Protein AF-A0A409W6J4-F1 (afdb_monomer_lite)

Sequence (252 aa):
MSHDGTLAQSEEGSVDVDHNPSPSTQMRQLSIPPALPEQEERKQEISQTANANNDDDQAFTAYRSPFESYPLLLRQAGSSDSVPPYLDMSSSSPSLSHMYPSTRPSLSSDSPHVHTELSSASSPYSSFITSSVPLPNLQPLKRAAWAKVLNPTKRLCQYEFPGGGTCRDERCPDIHLSRLQGDMGRIEPSDEDTAYYLFNALPVWWLQQRHIQSPSRILSALQHVHQQTSASPLSFEDRVTQALDTLGPTPT

Radius of gyration: 34.08 Å; chains: 1; bounding box: 112×68×78 Å

Structure (mmCIF, N/CA/C/O backbone):
data_AF-A0A409W6J4-F1
#
_entry.id   AF-A0A409W6J4-F1
#
loop_
_atom_site.group_PDB
_atom_site.id
_atom_site.type_symbol
_atom_site.label_atom_id
_atom_site.label_alt_id
_atom_site.label_comp_id
_atom_site.label_asym_id
_atom_site.label_entity_id
_atom_site.label_seq_id
_atom_site.pdbx_PDB_ins_code
_atom_site.Cartn_x
_atom_site.Cartn_y
_atom_site.Cartn_z
_atom_site.occupancy
_atom_site.B_iso_or_equiv
_atom_site.auth_seq_id
_atom_site.auth_comp_id
_atom_site.auth_asym_id
_atom_site.auth_atom_id
_atom_site.pdbx_PDB_model_num
ATOM 1 N N . MET A 1 1 ? 57.431 8.016 -28.027 1.00 55.84 1 MET A N 1
ATOM 2 C CA . MET A 1 1 ? 58.410 8.253 -26.946 1.00 55.84 1 MET A CA 1
ATOM 3 C C . MET A 1 1 ? 58.132 9.627 -26.373 1.00 55.84 1 MET A C 1
ATOM 5 O O . MET A 1 1 ? 57.818 10.515 -27.155 1.00 55.84 1 MET A O 1
ATOM 9 N N . SER A 1 2 ? 58.260 9.730 -25.052 1.00 53.00 2 SER A N 1
ATOM 10 C CA . SER A 1 2 ? 58.093 10.896 -24.172 1.00 53.00 2 SER A CA 1
ATOM 11 C C . SER A 1 2 ? 56.818 10.866 -23.330 1.00 53.00 2 SER A C 1
ATOM 13 O O . SER A 1 2 ? 55.699 10.821 -23.833 1.00 53.00 2 SER A O 1
ATOM 15 N N . HIS A 1 3 ? 57.110 10.777 -22.036 1.00 57.56 3 HIS A N 1
ATOM 16 C CA . HIS A 1 3 ? 56.302 10.524 -20.855 1.00 57.56 3 HIS A CA 1
ATOM 17 C C . HIS A 1 3 ? 55.790 11.827 -20.214 1.00 57.56 3 HIS A C 1
ATOM 19 O O . HIS A 1 3 ? 56.149 12.916 -20.656 1.00 57.56 3 HIS A O 1
ATOM 25 N N . ASP A 1 4 ? 55.049 11.624 -19.117 1.00 53.81 4 ASP A N 1
ATOM 26 C CA . ASP A 1 4 ? 54.731 12.545 -18.014 1.00 53.81 4 ASP A CA 1
ATOM 27 C C . ASP A 1 4 ? 53.559 13.504 -18.264 1.00 53.81 4 ASP A C 1
ATOM 29 O O . ASP A 1 4 ? 53.519 14.229 -19.247 1.00 53.81 4 ASP A O 1
ATOM 33 N N . GLY A 1 5 ? 52.517 13.567 -17.434 1.00 54.28 5 GLY A N 1
ATOM 34 C CA . GLY A 1 5 ? 52.339 13.116 -16.051 1.00 54.28 5 GLY A CA 1
ATOM 35 C C . GLY A 1 5 ? 51.770 14.294 -15.263 1.00 54.28 5 GLY A C 1
ATOM 36 O O . GLY A 1 5 ? 52.352 15.366 -15.332 1.00 54.28 5 GLY A O 1
ATOM 37 N N . THR A 1 6 ? 50.648 14.159 -14.547 1.00 56.84 6 THR A N 1
ATOM 38 C CA . THR A 1 6 ? 50.285 15.062 -13.433 1.00 56.84 6 THR A CA 1
ATOM 39 C C . THR A 1 6 ? 49.260 14.394 -12.516 1.00 56.84 6 THR A C 1
ATOM 41 O O . THR A 1 6 ? 48.318 13.743 -12.960 1.00 56.84 6 THR A O 1
ATOM 44 N N . LEU A 1 7 ? 49.560 14.552 -11.229 1.00 56.53 7 LEU A N 1
ATOM 45 C CA . LEU A 1 7 ? 49.073 13.892 -10.031 1.00 56.53 7 LEU A CA 1
ATOM 46 C C . LEU A 1 7 ? 47.576 14.018 -9.730 1.00 56.53 7 LEU A C 1
ATOM 48 O O . LEU A 1 7 ? 46.945 15.048 -9.946 1.00 56.53 7 LEU A O 1
ATOM 52 N N . ALA A 1 8 ? 47.103 12.972 -9.055 1.00 55.94 8 ALA A N 1
ATOM 53 C CA . ALA A 1 8 ? 45.955 12.957 -8.167 1.00 55.94 8 ALA A CA 1
ATOM 54 C C . ALA A 1 8 ? 46.137 13.906 -6.965 1.00 55.94 8 ALA A C 1
ATOM 56 O O . ALA A 1 8 ? 47.193 13.920 -6.331 1.00 55.94 8 ALA A O 1
ATOM 57 N N . GLN A 1 9 ? 45.073 14.621 -6.603 1.00 52.88 9 GLN A N 1
ATOM 58 C CA . GLN A 1 9 ? 44.861 15.142 -5.253 1.00 52.88 9 GLN A CA 1
ATOM 59 C C . GLN A 1 9 ? 43.607 14.473 -4.691 1.00 52.88 9 GLN A C 1
ATOM 61 O O . GLN A 1 9 ? 42.489 14.756 -5.111 1.00 52.88 9 GLN A O 1
ATOM 66 N N . SER A 1 10 ? 43.827 13.529 -3.778 1.00 57.81 10 SER A N 1
ATOM 67 C CA . SER A 1 10 ? 42.806 12.986 -2.891 1.00 57.81 10 SER A CA 1
ATOM 68 C C . SER A 1 10 ? 42.670 13.938 -1.708 1.00 57.81 10 SER A C 1
ATOM 70 O O . SER A 1 10 ? 43.599 14.073 -0.916 1.00 57.81 10 SER A O 1
ATOM 72 N N . GLU A 1 11 ? 41.531 14.614 -1.602 1.00 62.62 11 GLU A N 1
ATOM 73 C CA . GLU A 1 11 ? 41.147 15.328 -0.388 1.00 62.62 11 GLU A CA 1
ATOM 74 C C . GLU A 1 11 ? 40.548 14.316 0.594 1.00 62.62 11 GLU A C 1
ATOM 76 O O . GLU A 1 11 ? 39.418 13.849 0.447 1.00 62.62 11 GLU A O 1
ATOM 81 N N . GLU A 1 12 ? 41.350 13.932 1.584 1.00 61.00 12 GLU A N 1
ATOM 82 C CA . GLU A 1 12 ? 40.918 13.131 2.723 1.00 61.00 12 GLU A CA 1
ATOM 83 C C . GLU A 1 12 ? 40.128 14.025 3.688 1.00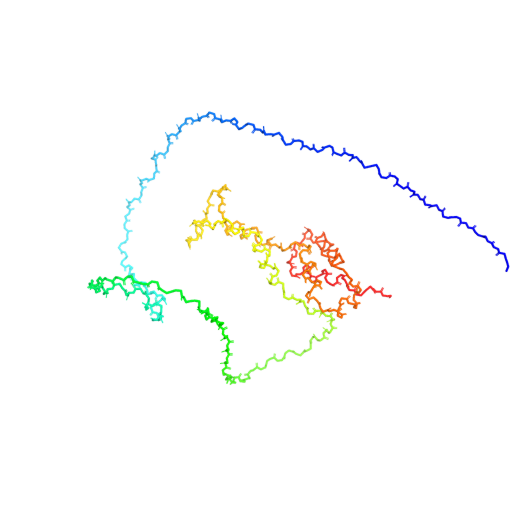 61.00 12 GLU A C 1
ATOM 85 O O . GLU A 1 12 ? 40.680 14.716 4.545 1.00 61.00 12 GLU A O 1
ATOM 90 N N . GLY A 1 13 ? 38.805 14.040 3.522 1.00 60.19 13 GLY A N 1
ATOM 91 C CA . GLY A 1 13 ? 37.877 14.643 4.473 1.00 60.19 13 GLY A CA 1
ATOM 92 C C . GLY A 1 13 ? 37.783 13.796 5.741 1.00 60.19 13 GLY A C 1
ATOM 93 O O . GLY A 1 13 ? 37.037 12.821 5.789 1.00 60.19 13 GLY A O 1
ATOM 94 N N . SER A 1 14 ? 38.543 14.175 6.767 1.00 55.19 14 SER A N 1
ATOM 95 C CA . SER A 1 14 ? 38.420 13.664 8.134 1.00 55.19 14 SER A CA 1
ATOM 96 C C . SER A 1 14 ? 37.054 14.052 8.707 1.00 55.19 14 SER A C 1
ATOM 98 O O . SER A 1 14 ? 36.829 15.209 9.057 1.00 55.19 14 SER A O 1
ATOM 100 N N . VAL A 1 15 ? 36.133 13.092 8.785 1.00 66.25 15 VAL A N 1
ATOM 101 C CA . VAL A 1 15 ? 34.821 13.274 9.414 1.00 66.25 15 VAL A CA 1
ATOM 102 C C . VAL A 1 15 ? 34.980 13.025 10.912 1.00 66.25 15 VAL A C 1
ATOM 104 O O . VAL A 1 15 ? 35.197 11.893 11.340 1.00 66.25 15 VAL A O 1
ATOM 107 N N . ASP A 1 16 ? 34.924 14.102 11.691 1.00 56.62 16 ASP A N 1
ATOM 108 C CA . ASP A 1 16 ? 34.907 14.077 13.153 1.00 56.62 16 ASP A CA 1
ATOM 109 C C . ASP A 1 16 ? 33.583 13.442 13.614 1.00 56.62 16 ASP A C 1
ATOM 111 O O . ASP A 1 16 ? 32.496 13.954 13.333 1.00 56.62 16 ASP A O 1
ATOM 115 N N . VAL A 1 17 ? 33.658 12.254 14.219 1.00 68.75 17 VAL A N 1
ATOM 116 C CA . VAL A 1 17 ? 32.492 11.522 14.727 1.00 68.75 17 VAL A CA 1
ATOM 117 C C . VAL A 1 17 ? 32.338 11.877 16.198 1.00 68.75 17 VAL A C 1
ATOM 119 O O . VAL A 1 17 ? 32.928 11.237 17.077 1.00 68.75 17 VAL A O 1
ATOM 122 N N . ASP A 1 18 ? 31.519 12.895 16.453 1.00 58.62 18 ASP A N 1
ATOM 123 C CA . ASP A 1 18 ? 31.070 13.261 17.792 1.00 58.62 18 ASP A CA 1
ATOM 124 C C . ASP A 1 18 ? 30.463 12.038 18.492 1.00 58.62 18 ASP A C 1
ATOM 126 O O . ASP A 1 18 ? 29.404 11.510 18.134 1.00 58.62 18 ASP A O 1
ATOM 130 N N . HIS A 1 19 ? 31.171 11.568 19.517 1.00 61.34 19 HIS A N 1
ATOM 131 C CA . HIS A 1 19 ? 30.717 10.515 20.409 1.00 61.34 19 HIS A CA 1
ATOM 132 C C . HIS A 1 19 ? 29.602 11.074 21.288 1.00 61.34 19 HIS A C 1
ATOM 134 O O . HIS A 1 19 ? 29.853 11.673 22.331 1.00 61.34 19 HIS A O 1
ATOM 140 N N . ASN A 1 20 ? 28.358 10.876 20.860 1.00 58.97 20 ASN A N 1
ATOM 141 C CA . ASN A 1 20 ? 27.184 11.243 21.636 1.00 58.97 20 ASN A CA 1
ATOM 142 C C . ASN A 1 20 ? 27.050 10.276 22.836 1.00 58.97 20 ASN A C 1
ATOM 144 O O . ASN A 1 20 ? 26.813 9.080 22.625 1.00 58.97 20 ASN A O 1
ATOM 148 N N . PRO A 1 21 ? 27.232 10.727 24.093 1.00 65.31 21 PRO A N 1
ATOM 149 C CA . PRO A 1 21 ? 27.134 9.851 25.251 1.00 65.31 21 PRO A CA 1
ATOM 150 C C . PRO A 1 21 ? 25.682 9.404 25.445 1.00 65.31 21 PRO A C 1
ATOM 152 O O . PRO A 1 21 ? 24.751 10.208 25.471 1.00 65.31 21 PRO A O 1
ATOM 155 N N . SER A 1 22 ? 25.496 8.092 25.576 1.00 60.47 22 SER A N 1
ATOM 156 C CA . SER A 1 22 ? 24.198 7.449 25.759 1.00 60.47 22 SER A CA 1
ATOM 157 C C . SER A 1 22 ? 23.402 8.078 26.914 1.00 60.47 22 SER A C 1
ATOM 159 O O . SER A 1 22 ? 23.929 8.191 28.025 1.00 60.47 22 SER A O 1
ATOM 161 N N . PRO A 1 23 ? 22.124 8.450 26.710 1.00 62.09 23 PRO A N 1
ATOM 162 C CA . PRO A 1 23 ? 21.285 8.936 27.792 1.00 62.09 23 PRO A CA 1
ATOM 163 C C . PRO A 1 23 ? 20.942 7.773 28.725 1.00 62.09 23 PRO A C 1
ATOM 165 O O . PRO A 1 23 ? 20.276 6.807 28.357 1.00 62.09 23 PRO A O 1
ATOM 168 N N . SER A 1 24 ? 21.443 7.882 29.950 1.00 63.69 24 SER A N 1
ATOM 169 C CA . SER A 1 24 ? 21.172 6.979 31.059 1.00 63.69 24 SER A CA 1
ATOM 170 C C . SER A 1 24 ? 19.679 6.991 31.407 1.00 63.69 24 SER A C 1
ATOM 172 O O . SER A 1 24 ? 19.100 8.037 31.707 1.00 63.69 24 SER A O 1
ATOM 174 N N . THR A 1 25 ? 19.056 5.815 31.365 1.00 57.50 25 THR A N 1
ATOM 175 C CA . THR A 1 25 ? 17.670 5.562 31.770 1.00 57.50 25 THR A CA 1
ATOM 176 C C . THR A 1 25 ? 17.516 5.792 33.275 1.00 57.50 25 THR A C 1
ATOM 178 O O . THR A 1 25 ? 17.701 4.880 34.078 1.00 57.50 25 THR A O 1
ATOM 181 N N . GLN A 1 26 ? 17.175 7.014 33.687 1.00 57.47 26 GLN A N 1
ATOM 182 C CA . GLN A 1 26 ? 16.741 7.278 35.058 1.00 57.47 26 GLN A CA 1
ATOM 183 C C . GLN A 1 26 ? 15.262 6.906 35.216 1.00 57.47 26 GLN A C 1
ATOM 185 O O . GLN A 1 26 ? 14.385 7.485 34.571 1.00 57.47 26 GLN A O 1
ATOM 190 N N . MET A 1 27 ? 14.986 5.946 36.105 1.00 52.34 27 MET A N 1
ATOM 191 C CA . MET A 1 27 ? 13.648 5.681 36.632 1.00 52.34 27 MET A CA 1
ATOM 192 C C . MET A 1 27 ? 13.103 6.954 37.291 1.00 52.34 27 MET A C 1
ATOM 194 O O . MET A 1 27 ? 13.501 7.314 38.398 1.00 52.34 27 MET A O 1
ATOM 198 N N . ARG A 1 28 ? 12.165 7.634 36.628 1.00 49.59 28 ARG A N 1
ATOM 199 C CA . ARG A 1 28 ? 11.333 8.645 37.282 1.00 49.59 28 ARG A CA 1
ATOM 200 C C . ARG A 1 28 ? 10.354 7.935 38.215 1.00 49.59 28 ARG A C 1
ATOM 202 O O . ARG A 1 28 ? 9.481 7.202 37.759 1.00 49.59 28 ARG A O 1
ATOM 209 N N . GLN A 1 29 ? 10.513 8.163 39.516 1.00 55.91 29 GLN A N 1
ATOM 210 C CA . GLN A 1 29 ? 9.501 7.848 40.520 1.00 55.91 29 GLN A CA 1
ATOM 211 C C . GLN A 1 29 ? 8.191 8.554 40.147 1.00 55.91 29 GLN A C 1
ATOM 213 O O . GLN A 1 29 ? 8.150 9.772 39.968 1.00 55.91 29 GLN A O 1
ATOM 218 N N . LEU A 1 30 ? 7.130 7.763 39.993 1.00 48.34 30 LEU A N 1
ATOM 219 C CA . LEU A 1 30 ? 5.766 8.228 39.778 1.00 48.34 30 LEU A CA 1
ATOM 220 C C . LEU A 1 30 ? 5.256 8.868 41.074 1.00 48.34 30 LEU A C 1
ATOM 222 O O . LEU A 1 30 ? 4.781 8.179 41.975 1.00 48.34 30 LEU A O 1
ATOM 226 N N . SER A 1 31 ? 5.369 10.190 41.171 1.00 56.47 31 SER A N 1
ATOM 227 C CA . SER A 1 31 ? 4.672 10.967 42.193 1.00 56.47 31 SER A CA 1
ATOM 228 C C . SER A 1 31 ? 3.180 10.986 41.867 1.00 56.47 31 SER A C 1
ATOM 230 O O . SER A 1 31 ? 2.761 11.537 40.850 1.00 56.47 31 SER A O 1
ATOM 232 N N . ILE A 1 32 ? 2.394 10.350 42.731 1.00 60.22 32 ILE A N 1
ATOM 233 C CA . ILE A 1 32 ? 0.931 10.299 42.686 1.00 60.22 32 ILE A CA 1
ATOM 234 C C . ILE A 1 32 ? 0.397 11.721 42.942 1.00 60.22 32 ILE A C 1
ATOM 236 O O . ILE A 1 32 ? 0.680 12.273 44.009 1.00 60.22 32 ILE A O 1
ATOM 240 N N . PRO A 1 33 ? -0.343 12.348 42.008 1.00 62.19 33 PRO A N 1
ATOM 241 C CA . PRO A 1 33 ? -0.980 13.630 42.273 1.00 62.19 33 PRO A CA 1
ATOM 242 C C . PRO A 1 33 ? -2.140 13.463 43.273 1.00 62.19 33 PRO A C 1
ATOM 244 O O . PRO A 1 33 ? -2.847 12.452 43.228 1.00 62.19 33 PRO A O 1
ATOM 247 N N . PRO A 1 34 ? -2.348 14.434 44.182 1.00 59.34 34 PRO A N 1
ATOM 248 C CA . PRO A 1 34 ? -3.435 14.396 45.151 1.00 59.34 34 PRO A CA 1
ATOM 249 C C . PRO A 1 34 ? -4.797 14.499 44.454 1.00 59.34 34 PRO A C 1
ATOM 251 O O . PRO A 1 34 ? -4.968 15.255 43.497 1.00 59.34 34 PRO A O 1
ATOM 254 N N . ALA A 1 35 ? -5.755 13.717 44.954 1.00 48.47 35 ALA A N 1
ATOM 255 C CA . ALA A 1 35 ? -7.131 13.666 44.482 1.00 48.47 35 ALA A CA 1
ATOM 256 C C . ALA A 1 35 ? -7.786 15.056 44.531 1.00 48.47 35 ALA A C 1
ATOM 258 O O . ALA A 1 35 ? -7.840 15.693 45.584 1.00 48.47 35 ALA A O 1
ATOM 259 N N . LEU A 1 36 ? -8.279 15.512 43.379 1.00 54.53 36 LEU A N 1
ATOM 260 C CA . LEU A 1 36 ? -9.165 16.667 43.282 1.00 54.53 36 LEU A CA 1
ATOM 261 C C . LEU A 1 36 ? -10.589 16.256 43.694 1.00 54.53 36 LEU A C 1
ATOM 263 O O . LEU A 1 36 ? -11.019 15.156 43.341 1.00 54.53 36 LEU A O 1
ATOM 267 N N . PRO A 1 37 ? -11.313 17.120 44.424 1.00 55.03 37 PRO A N 1
ATOM 268 C CA . PRO A 1 37 ? -12.662 16.841 44.891 1.00 55.03 37 PRO A CA 1
ATOM 269 C C . PRO A 1 37 ? -13.672 16.808 43.737 1.00 55.03 37 PRO A C 1
ATOM 271 O O . PRO A 1 37 ? -13.625 17.629 42.819 1.00 55.03 37 PRO A O 1
ATOM 274 N N . GLU A 1 38 ? -14.580 15.835 43.831 1.00 50.38 38 GLU A N 1
ATOM 275 C CA . GLU A 1 38 ? -15.792 15.672 43.031 1.00 50.38 38 GLU A CA 1
ATOM 276 C C . GLU A 1 38 ? -16.558 16.988 42.883 1.00 50.38 38 GLU A C 1
ATOM 278 O O . GLU A 1 38 ? -16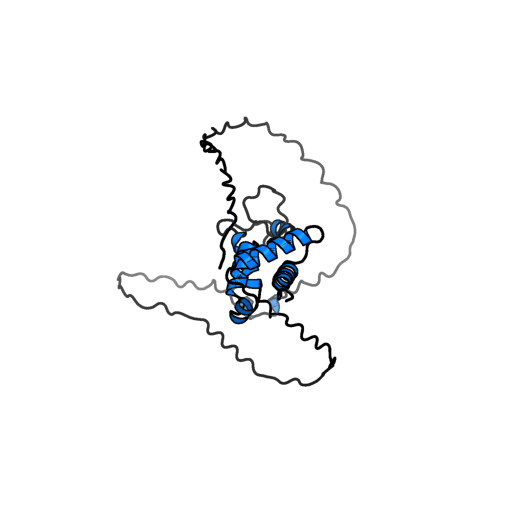.948 17.618 43.864 1.00 50.38 38 GLU A O 1
ATOM 283 N N . GLN A 1 39 ? -16.818 17.367 41.633 1.00 45.47 39 GLN A N 1
ATOM 284 C CA . GLN A 1 39 ? -17.789 18.393 41.289 1.00 45.47 39 GLN A CA 1
ATOM 285 C C . GLN A 1 39 ? -19.076 17.691 40.827 1.00 45.47 39 GLN A C 1
ATOM 287 O O . GLN A 1 39 ? -19.333 17.520 39.634 1.00 45.47 39 GLN A O 1
ATOM 292 N N . GLU A 1 40 ? -19.864 17.226 41.798 1.00 53.59 40 GLU A N 1
ATOM 293 C CA . GLU A 1 40 ? -21.275 16.875 41.618 1.00 53.59 40 GLU A CA 1
ATOM 294 C C . GLU A 1 40 ? -22.077 18.163 41.414 1.00 53.59 40 GLU A C 1
ATOM 296 O O . GLU A 1 40 ? -22.477 18.780 42.388 1.00 53.59 40 GLU A O 1
ATOM 301 N N . GLU A 1 41 ? -22.324 18.593 40.174 1.00 55.56 41 GLU A N 1
ATOM 302 C CA . GLU A 1 41 ? -23.416 19.542 39.888 1.00 55.56 41 GLU A CA 1
ATOM 303 C C . GLU A 1 41 ? -23.714 19.631 38.381 1.00 55.56 41 GLU A C 1
ATOM 305 O O . GLU A 1 41 ? -23.358 20.585 37.692 1.00 55.56 41 GLU A O 1
ATOM 310 N N . ARG A 1 42 ? -24.373 18.600 37.828 1.00 48.59 42 ARG A N 1
ATOM 311 C CA . ARG A 1 42 ? -25.184 18.751 36.601 1.00 48.59 42 ARG A CA 1
ATOM 312 C C . ARG A 1 42 ? -26.195 17.618 36.414 1.00 48.59 42 ARG A C 1
ATOM 314 O O . ARG A 1 42 ? -26.198 16.891 35.425 1.00 48.59 42 ARG A O 1
ATOM 321 N N . LYS A 1 43 ? -27.084 17.470 37.392 1.00 50.28 43 LYS A N 1
ATOM 322 C CA . LYS A 1 43 ? -28.416 16.888 37.179 1.00 50.28 43 LYS A CA 1
ATOM 323 C C . LYS A 1 43 ? -29.414 18.038 37.194 1.00 50.28 43 LYS A C 1
ATOM 325 O O . LYS A 1 43 ? -29.249 18.942 37.997 1.00 50.28 43 LYS A O 1
ATOM 330 N N . GLN A 1 44 ? -30.458 17.909 36.376 1.00 53.16 44 GLN A N 1
ATOM 331 C CA . GLN A 1 44 ? -31.542 18.867 36.109 1.00 53.16 44 GLN A CA 1
ATOM 332 C C . GLN A 1 44 ? -31.242 19.803 34.936 1.00 53.16 44 GLN A C 1
ATOM 334 O O . GLN A 1 44 ? -30.658 20.850 35.141 1.00 53.16 44 GLN A O 1
ATOM 339 N N . GLU A 1 45 ? -31.622 19.394 33.714 1.00 48.06 45 GLU A N 1
ATOM 340 C CA . GLU A 1 45 ? -32.504 20.194 32.832 1.00 48.06 45 GLU A CA 1
ATOM 341 C C . GLU A 1 45 ? -32.811 19.499 31.484 1.00 48.06 45 GLU A C 1
ATOM 343 O O . GLU A 1 45 ? -32.642 20.079 30.424 1.00 48.06 45 GLU A O 1
ATOM 348 N N . ILE A 1 46 ? -33.256 18.234 31.458 1.00 48.97 46 ILE A N 1
ATOM 349 C CA . ILE A 1 46 ? -33.890 17.680 30.238 1.00 48.97 46 ILE A CA 1
ATOM 350 C C . ILE A 1 46 ? -35.047 16.777 30.660 1.00 48.97 46 ILE A C 1
ATOM 352 O O . ILE A 1 46 ? -34.963 15.553 30.686 1.00 48.97 46 ILE A O 1
ATOM 356 N N . SER A 1 47 ? -36.135 17.399 31.093 1.00 50.44 47 SER A N 1
ATOM 357 C CA . SER A 1 47 ? -37.424 16.739 31.305 1.00 50.44 47 SER A CA 1
ATOM 358 C C . SER A 1 47 ? -38.515 17.780 31.129 1.00 50.44 47 SER A C 1
ATOM 360 O O . SER A 1 47 ? -39.037 18.279 32.118 1.00 50.44 47 SER A O 1
ATOM 362 N N . GLN A 1 48 ? -38.802 18.157 29.881 1.00 50.47 48 GLN A N 1
ATOM 363 C CA . GLN A 1 48 ? -40.062 18.798 29.490 1.00 50.47 48 GLN A CA 1
ATOM 364 C C . GLN A 1 48 ? -40.095 19.015 27.974 1.00 50.47 48 GLN A C 1
ATOM 366 O O . GLN A 1 48 ? -39.525 19.966 27.460 1.00 50.47 48 GLN A O 1
ATOM 371 N N . THR A 1 49 ? -40.738 18.090 27.264 1.00 46.25 49 THR A N 1
ATOM 372 C CA . THR A 1 49 ? -41.537 18.319 26.040 1.00 46.25 49 THR A CA 1
ATOM 373 C C . THR A 1 49 ? -42.213 16.992 25.686 1.00 46.25 49 THR A C 1
ATOM 375 O O . THR A 1 49 ? -41.886 16.317 24.719 1.00 46.25 49 THR A O 1
ATOM 378 N N . ALA A 1 50 ? -43.146 16.578 26.543 1.00 50.22 50 ALA A N 1
ATOM 379 C CA . ALA A 1 50 ? -44.144 15.569 26.218 1.00 50.22 50 ALA A CA 1
ATOM 380 C C . ALA A 1 50 ? -45.497 16.284 26.203 1.00 50.22 50 ALA A C 1
ATOM 382 O O . ALA A 1 50 ? -45.976 16.691 27.257 1.00 50.22 50 ALA A O 1
ATOM 383 N N . ASN A 1 51 ? -46.006 16.541 25.000 1.00 45.72 51 ASN A N 1
ATOM 384 C CA . ASN A 1 51 ? -47.380 16.904 24.626 1.00 45.72 51 ASN A CA 1
ATOM 385 C C . ASN A 1 51 ? -47.311 17.334 23.153 1.00 45.72 51 ASN A C 1
ATOM 387 O O . ASN A 1 51 ? -46.421 18.094 22.795 1.00 45.72 51 ASN A O 1
ATOM 391 N N . ALA A 1 52 ? -48.193 16.980 22.237 1.00 51.91 52 ALA A N 1
ATOM 392 C CA . ALA A 1 52 ? -49.317 16.064 22.166 1.00 51.91 52 ALA A CA 1
ATOM 393 C C . ALA A 1 52 ? -49.681 16.028 20.665 1.00 51.91 52 ALA A C 1
ATOM 395 O O . ALA A 1 52 ? -49.338 16.961 19.937 1.00 51.91 52 ALA A O 1
ATOM 396 N N . ASN A 1 53 ? -50.443 15.015 20.255 1.00 53.97 53 ASN A N 1
ATOM 397 C CA . ASN A 1 53 ? -51.139 14.904 18.967 1.00 53.97 53 ASN A CA 1
ATOM 398 C C . ASN A 1 53 ? -50.276 14.452 17.780 1.00 53.97 53 ASN A C 1
ATOM 400 O O . ASN A 1 53 ? -49.536 15.235 17.197 1.00 53.97 53 ASN A O 1
ATOM 404 N N . ASN A 1 54 ? -50.443 13.185 17.397 1.00 52.41 54 ASN A N 1
ATOM 405 C CA . ASN A 1 54 ? -50.968 12.831 16.077 1.00 52.41 54 ASN A CA 1
ATOM 406 C C . ASN A 1 54 ? -51.398 11.357 16.098 1.00 52.41 54 ASN A C 1
ATOM 408 O O . ASN A 1 54 ? -50.563 10.456 16.163 1.00 52.41 54 ASN A O 1
ATOM 412 N N . ASP A 1 55 ? -52.718 11.157 16.080 1.00 54.34 55 ASP A N 1
ATOM 413 C CA . ASP A 1 55 ? -53.401 9.940 15.636 1.00 54.34 55 ASP A CA 1
ATOM 414 C C . ASP A 1 55 ? -53.121 9.742 14.138 1.00 54.34 55 ASP A C 1
ATOM 416 O O . ASP A 1 55 ? -53.950 10.041 13.282 1.00 54.34 55 ASP A O 1
ATOM 420 N N . ASP A 1 56 ? -51.918 9.281 13.814 1.00 56.53 56 ASP A N 1
ATOM 421 C CA . ASP A 1 56 ? -51.647 8.644 12.535 1.00 56.53 56 ASP A CA 1
ATOM 422 C C . ASP A 1 56 ? -51.356 7.179 12.840 1.00 56.53 56 ASP A C 1
ATOM 424 O O . ASP A 1 56 ? -50.240 6.812 13.220 1.00 56.53 56 ASP A O 1
ATOM 428 N N . ASP A 1 57 ? -52.385 6.346 12.673 1.00 55.31 57 ASP A N 1
ATOM 429 C CA . ASP A 1 57 ? -52.288 4.900 12.483 1.00 55.31 57 ASP A CA 1
ATOM 430 C C . ASP A 1 57 ? -51.432 4.620 11.232 1.00 55.31 57 ASP A C 1
ATOM 432 O O . ASP A 1 57 ? -51.903 4.168 10.185 1.00 55.31 57 ASP A O 1
ATOM 436 N N . GLN A 1 58 ? -50.134 4.914 11.312 1.00 59.25 58 GLN A N 1
ATOM 437 C CA . GLN A 1 58 ? -49.157 4.384 10.386 1.00 59.25 58 GLN A CA 1
ATOM 438 C C . GLN A 1 58 ? -49.137 2.888 10.635 1.00 59.25 58 GLN A C 1
ATOM 440 O O . GLN A 1 58 ? -48.576 2.403 11.616 1.00 59.25 58 GLN A O 1
ATOM 445 N N . ALA A 1 59 ? -49.799 2.165 9.736 1.00 63.47 59 ALA A N 1
ATOM 446 C CA . ALA A 1 59 ? -49.667 0.735 9.583 1.00 63.47 59 ALA A CA 1
ATOM 447 C C . ALA A 1 59 ? -48.172 0.407 9.496 1.00 63.47 59 ALA A C 1
ATOM 449 O O . ALA A 1 59 ? -47.558 0.494 8.432 1.00 63.47 59 ALA A O 1
ATOM 450 N N . PHE A 1 60 ? -47.576 0.068 10.639 1.00 62.22 60 PHE A N 1
ATOM 451 C CA . PHE A 1 60 ? -46.232 -0.463 10.700 1.00 62.22 60 PHE A CA 1
ATOM 452 C C . PHE A 1 60 ? -46.267 -1.767 9.911 1.00 62.22 60 PHE A C 1
ATOM 454 O O . PHE A 1 60 ? -46.740 -2.797 10.393 1.00 62.22 60 PHE A O 1
ATOM 461 N N . THR A 1 61 ? -45.813 -1.717 8.659 1.00 73.31 61 THR A N 1
ATOM 462 C CA . THR A 1 61 ? -45.524 -2.917 7.884 1.00 73.31 61 THR A CA 1
ATOM 463 C C . THR A 1 61 ? -44.554 -3.738 8.712 1.00 73.31 61 THR A C 1
ATOM 465 O O . THR A 1 61 ? -43.427 -3.298 8.950 1.00 73.31 61 THR A O 1
ATOM 468 N N . ALA A 1 62 ? -45.022 -4.890 9.197 1.00 81.00 62 ALA A N 1
ATOM 469 C CA . ALA A 1 62 ? -44.221 -5.811 9.981 1.00 81.00 62 ALA A CA 1
ATOM 470 C C . ALA A 1 62 ? -42.882 -6.021 9.267 1.00 81.00 62 ALA A C 1
ATOM 472 O O . ALA A 1 62 ? -42.848 -6.394 8.091 1.00 81.00 62 ALA A O 1
ATOM 473 N N . TYR A 1 63 ? -41.787 -5.700 9.957 1.00 80.31 63 TYR A N 1
ATOM 474 C CA . TYR A 1 63 ? -40.451 -5.810 9.393 1.00 80.31 63 TYR A CA 1
ATOM 475 C C . TYR A 1 63 ? -40.199 -7.267 9.007 1.00 80.31 63 TYR A C 1
ATOM 477 O O . TYR A 1 63 ? -40.074 -8.141 9.866 1.00 80.31 63 TYR A O 1
ATOM 485 N N . ARG A 1 64 ? -40.147 -7.527 7.700 1.00 83.88 64 ARG A N 1
ATOM 486 C CA . ARG A 1 64 ? -39.842 -8.846 7.165 1.00 83.88 64 ARG A CA 1
ATOM 487 C C . ARG A 1 64 ? -38.331 -9.006 7.127 1.00 83.88 64 ARG A C 1
ATOM 489 O O . ARG A 1 64 ? -37.649 -8.335 6.353 1.00 83.88 64 ARG A O 1
ATOM 496 N N . SER A 1 65 ? -37.809 -9.869 7.990 1.00 84.12 65 SER A N 1
ATOM 497 C CA . SER A 1 65 ? -36.372 -10.101 8.081 1.00 84.12 65 SER A CA 1
ATOM 498 C C . SER A 1 65 ? -35.839 -10.648 6.749 1.00 84.12 65 SER A C 1
ATOM 500 O O . SER A 1 65 ? -36.356 -11.657 6.264 1.00 84.12 65 SER A O 1
ATOM 502 N N . PRO A 1 66 ? -34.776 -10.065 6.162 1.00 81.56 66 PRO A N 1
ATOM 503 C CA . PRO A 1 66 ? -34.156 -10.601 4.949 1.00 81.56 66 PRO A CA 1
ATOM 504 C C . PRO A 1 66 ? -33.561 -12.001 5.165 1.00 81.56 66 PRO A C 1
ATOM 506 O O . PRO A 1 66 ? -33.233 -12.683 4.200 1.00 81.56 66 PRO A O 1
ATOM 509 N N . PHE A 1 67 ? -33.445 -12.461 6.416 1.00 79.38 67 PHE A N 1
ATOM 510 C CA . PHE A 1 67 ? -33.013 -13.818 6.742 1.00 79.38 67 PHE A CA 1
ATOM 511 C C . PHE A 1 67 ? -34.128 -14.866 6.594 1.00 79.38 67 PHE A C 1
ATOM 513 O O . PHE A 1 67 ? -33.818 -16.052 6.505 1.00 79.38 67 PHE A O 1
ATOM 520 N N . GLU A 1 68 ? -35.403 -14.465 6.487 1.00 82.06 68 GLU A N 1
ATOM 521 C CA . GLU A 1 68 ? -36.513 -15.404 6.240 1.00 82.06 68 GLU A CA 1
ATOM 522 C C . GLU A 1 68 ? -36.386 -16.139 4.900 1.00 82.06 68 GLU A C 1
ATOM 524 O O . GLU A 1 68 ? -36.832 -17.278 4.777 1.00 82.06 68 GLU A O 1
ATOM 529 N N . SER A 1 69 ? -35.755 -15.528 3.894 1.00 84.75 69 SER A N 1
ATOM 530 C CA . SER A 1 69 ? -35.538 -16.160 2.585 1.00 84.75 69 SER A CA 1
ATOM 531 C C . SER A 1 69 ? -34.400 -17.187 2.569 1.00 84.75 69 SER A C 1
ATOM 533 O O . SER A 1 69 ? -34.158 -17.801 1.532 1.00 84.75 69 SER A O 1
ATOM 535 N N . TYR A 1 70 ? -33.701 -17.396 3.690 1.00 83.25 70 TYR A N 1
ATOM 536 C CA . TYR A 1 70 ? -32.528 -18.270 3.766 1.00 83.25 70 TYR A CA 1
ATOM 537 C C . TYR A 1 70 ? -32.732 -19.403 4.789 1.00 83.25 70 TYR A C 1
ATOM 539 O O . TYR A 1 70 ? -32.141 -19.384 5.872 1.00 83.25 70 TYR A O 1
ATOM 547 N N . PRO A 1 71 ? -33.516 -20.447 4.450 1.00 71.56 71 PRO A N 1
ATOM 548 C CA . PRO A 1 71 ? -33.878 -21.534 5.371 1.00 71.56 71 PRO A CA 1
ATOM 549 C C . PRO A 1 71 ? -32.679 -22.341 5.896 1.00 71.56 71 PRO A C 1
ATOM 551 O O . PRO A 1 71 ? -32.777 -23.002 6.928 1.00 71.56 71 PRO A O 1
ATOM 554 N N . LEU A 1 72 ? -31.529 -22.270 5.223 1.00 77.19 72 LEU A N 1
ATOM 555 C CA . LEU A 1 72 ? -30.305 -22.944 5.657 1.00 77.19 72 LEU A CA 1
ATOM 556 C C . LEU A 1 72 ? -29.680 -22.302 6.908 1.00 77.19 72 LEU A C 1
ATOM 558 O O . LEU A 1 72 ? -29.037 -23.010 7.678 1.00 77.19 72 LEU A O 1
ATOM 562 N N . LEU A 1 73 ? -29.902 -21.004 7.147 1.00 69.38 73 LEU A N 1
ATOM 563 C CA . LEU A 1 73 ? -29.369 -20.298 8.321 1.00 69.38 73 LEU A CA 1
ATOM 564 C C . LEU A 1 73 ? -30.213 -20.527 9.584 1.00 69.38 73 LEU A C 1
ATOM 566 O O . LEU A 1 73 ? -29.690 -20.458 10.692 1.00 69.38 73 LEU A O 1
ATOM 570 N N . LEU A 1 74 ? -31.500 -20.863 9.439 1.00 62.56 74 LEU A N 1
ATOM 571 C CA . LEU A 1 74 ? -32.384 -21.131 10.581 1.00 62.56 74 LEU A CA 1
ATOM 572 C C . LEU A 1 74 ? -32.127 -22.493 11.242 1.00 62.56 74 LEU A C 1
ATOM 574 O O . LEU A 1 74 ? -32.588 -22.740 12.355 1.00 62.56 74 LEU A O 1
ATOM 578 N N . ARG A 1 75 ? -31.379 -23.390 10.592 1.00 62.03 75 ARG A N 1
ATOM 579 C CA . ARG A 1 75 ? -31.262 -24.788 11.029 1.00 62.03 75 ARG A CA 1
ATOM 580 C C . ARG A 1 75 ? -30.325 -25.016 12.225 1.00 62.03 75 ARG A C 1
ATOM 582 O O . ARG A 1 75 ? -30.204 -26.151 12.668 1.00 62.03 75 ARG A O 1
ATOM 589 N N . GLN A 1 76 ? -29.676 -23.974 12.751 1.00 57.91 76 GLN A N 1
ATOM 590 C CA . GLN A 1 76 ? -28.746 -24.088 13.887 1.00 57.91 76 GLN A CA 1
ATOM 591 C C . GLN A 1 76 ? -29.267 -23.514 15.214 1.00 57.91 76 GLN A C 1
ATOM 593 O O . GLN A 1 76 ? -28.644 -23.749 16.243 1.00 57.91 76 GLN A O 1
ATOM 598 N N . ALA A 1 77 ? -30.405 -22.813 15.237 1.00 57.12 77 ALA A N 1
ATOM 599 C CA . ALA A 1 77 ? -30.859 -22.106 16.442 1.00 57.12 77 ALA A CA 1
ATOM 600 C C . ALA A 1 77 ? -31.734 -22.935 17.408 1.00 57.12 77 ALA A C 1
ATOM 602 O O . ALA A 1 77 ? -32.137 -22.425 18.448 1.00 57.12 77 ALA A O 1
ATOM 603 N N . GLY A 1 78 ? -32.036 -24.200 17.104 1.00 54.81 78 GLY A N 1
ATOM 604 C CA . GLY A 1 78 ? -32.949 -25.003 17.921 1.00 54.81 78 GLY A CA 1
ATOM 605 C C . GLY A 1 78 ? -32.610 -26.483 17.903 1.00 54.81 78 GLY A C 1
ATOM 606 O O . GLY A 1 78 ? -33.211 -27.246 17.157 1.00 54.81 78 GLY A O 1
ATOM 607 N N . SER A 1 79 ? -31.655 -26.891 18.733 1.00 51.12 79 SER A N 1
ATOM 608 C CA . SER A 1 79 ? -31.517 -28.291 19.140 1.00 51.12 79 SER A CA 1
ATOM 609 C C . SER A 1 79 ? -31.018 -28.358 20.582 1.00 51.12 79 SER A C 1
ATOM 611 O O . SER A 1 79 ? -29.971 -28.926 20.871 1.00 51.12 79 S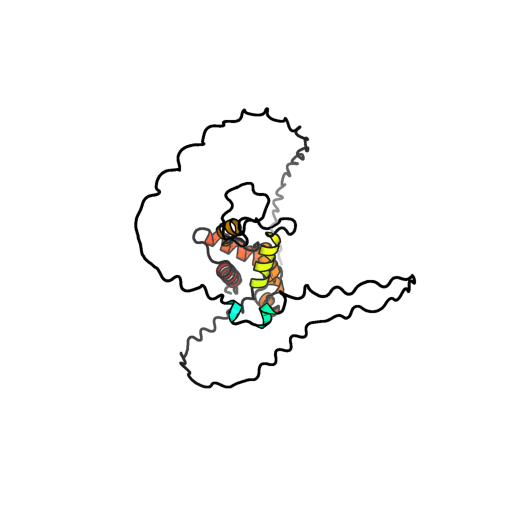ER A O 1
ATOM 613 N N . SER A 1 80 ? -31.782 -27.738 21.480 1.00 54.31 80 SER A N 1
ATOM 614 C CA . SER A 1 80 ? -31.630 -27.862 22.930 1.00 54.31 80 SER A CA 1
ATOM 615 C C . SER A 1 80 ? -32.879 -28.529 23.493 1.00 54.31 80 SER A C 1
ATOM 617 O O . SER A 1 80 ? -33.635 -27.884 24.199 1.00 54.31 80 SER A O 1
ATOM 619 N N . ASP A 1 81 ? -33.145 -29.783 23.127 1.00 55.28 81 ASP A N 1
ATOM 620 C CA . ASP A 1 81 ? -34.034 -30.638 23.920 1.00 55.28 81 ASP A CA 1
ATOM 621 C C . ASP A 1 81 ? -33.886 -32.103 23.513 1.00 55.28 81 ASP A C 1
ATOM 623 O O . ASP A 1 81 ? -34.503 -32.577 22.564 1.00 55.28 81 ASP A O 1
ATOM 627 N N . SER A 1 82 ? -33.025 -32.806 24.246 1.00 49.22 82 SER A N 1
ATOM 628 C CA . SER A 1 82 ? -33.245 -34.194 24.665 1.00 49.22 82 SER A CA 1
ATOM 629 C C . SER A 1 82 ? -32.041 -34.643 25.490 1.00 49.22 82 SER A C 1
ATOM 631 O O . SER A 1 82 ? -31.030 -35.102 24.959 1.00 49.22 82 SER A O 1
ATOM 633 N N . VAL A 1 83 ? -32.162 -34.478 26.806 1.00 55.06 83 VAL A N 1
ATOM 634 C CA . VAL A 1 83 ? -31.345 -35.153 27.817 1.00 55.06 83 VAL A CA 1
ATOM 635 C C . VAL A 1 83 ? -31.852 -36.596 27.938 1.00 55.06 83 VAL A C 1
ATOM 637 O O . VAL A 1 83 ? -33.021 -36.771 28.284 1.00 55.06 83 VAL A O 1
ATOM 640 N N . PRO A 1 84 ? -31.036 -37.641 27.714 1.00 56.12 84 PRO A N 1
ATOM 641 C CA . PRO A 1 84 ? -31.311 -38.956 28.271 1.00 56.12 84 PRO A CA 1
ATOM 642 C C . PRO A 1 84 ? -30.614 -39.112 29.639 1.00 56.12 84 PRO A C 1
ATOM 644 O O . PRO A 1 84 ? -29.511 -38.591 29.836 1.00 56.12 84 PRO A O 1
ATOM 647 N N . PRO A 1 85 ? -31.237 -39.815 30.601 1.00 63.44 85 PRO A N 1
ATOM 648 C CA . PRO A 1 85 ? -30.681 -40.005 31.931 1.00 63.44 85 PRO A CA 1
ATOM 649 C C . PRO A 1 85 ? -29.654 -41.149 31.959 1.00 63.44 85 PRO A C 1
ATOM 651 O O . PRO A 1 85 ? -29.819 -42.158 31.282 1.00 63.44 85 PRO A O 1
ATOM 654 N N . TYR A 1 86 ? -28.626 -40.953 32.791 1.00 59.56 86 TYR A N 1
ATOM 655 C CA . TYR A 1 86 ? -27.854 -41.945 33.552 1.00 59.56 86 TYR A CA 1
ATOM 656 C C . TYR A 1 86 ? -27.651 -43.344 32.950 1.00 59.56 86 TYR A C 1
ATOM 658 O O . TYR A 1 86 ? -28.555 -44.169 33.015 1.00 59.56 86 TYR A O 1
ATOM 666 N N . LEU A 1 87 ? -26.396 -43.676 32.624 1.00 51.66 87 LEU A N 1
ATOM 667 C CA . LEU A 1 87 ? -25.749 -44.867 33.184 1.00 51.66 87 LEU A CA 1
ATOM 668 C C . LEU A 1 87 ? -24.258 -44.613 33.445 1.00 51.66 87 LEU A C 1
ATOM 670 O O . LEU A 1 87 ? -23.550 -43.981 32.667 1.00 51.66 87 LEU A O 1
ATOM 674 N N . ASP A 1 88 ? -23.869 -45.109 34.610 1.00 49.31 88 ASP A N 1
ATOM 675 C CA . ASP A 1 88 ? -22.570 -45.111 35.267 1.00 49.31 88 ASP A CA 1
ATOM 676 C C . ASP A 1 88 ? -21.644 -46.215 34.702 1.00 49.31 88 ASP A C 1
ATOM 678 O O . ASP A 1 88 ? -22.088 -47.096 33.965 1.00 49.31 88 ASP A O 1
ATOM 682 N N . MET A 1 89 ? -20.392 -46.193 35.167 1.00 52.56 89 MET A N 1
ATOM 683 C CA . MET A 1 89 ? -19.325 -47.204 35.111 1.00 52.56 89 MET A CA 1
ATOM 684 C C . MET A 1 89 ? -18.189 -47.045 34.079 1.00 52.56 89 MET A C 1
ATOM 686 O O . MET A 1 89 ? -18.250 -47.471 32.932 1.00 52.56 89 MET A O 1
ATOM 690 N N . SER A 1 90 ? -17.063 -46.598 34.649 1.00 47.12 90 SER A N 1
ATOM 691 C CA . SER A 1 90 ? -15.792 -47.342 34.707 1.00 47.12 90 SER A CA 1
ATOM 692 C C . SER A 1 90 ? -14.809 -47.273 33.533 1.00 47.12 90 SER A C 1
ATOM 694 O O . SER A 1 90 ? -14.898 -47.985 32.543 1.00 47.12 90 SER A O 1
ATOM 696 N N . SER A 1 91 ? -13.742 -46.508 33.794 1.00 53.88 91 SER A N 1
ATOM 697 C CA . SER A 1 91 ? -12.332 -46.924 33.702 1.00 53.88 91 SER A CA 1
ATOM 698 C C . SER A 1 91 ? -11.923 -47.843 32.547 1.00 53.88 91 SER A C 1
ATOM 700 O O . SER A 1 91 ? -12.056 -49.062 32.632 1.00 53.88 91 SER A O 1
ATOM 702 N N . SER A 1 92 ? -11.223 -47.280 31.565 1.00 44.69 92 SER A N 1
ATOM 703 C CA . SER A 1 92 ? -9.933 -47.805 31.086 1.00 44.69 92 SER A CA 1
ATOM 704 C C . SER A 1 92 ? -9.327 -46.850 30.062 1.00 44.69 92 SER A C 1
ATOM 706 O O . SER A 1 92 ? -9.963 -46.467 29.085 1.00 44.69 92 SER A O 1
ATOM 708 N N . SER A 1 93 ? -8.073 -46.470 30.292 1.00 57.47 93 SER A N 1
ATOM 709 C CA . SER A 1 93 ? -7.221 -45.862 29.275 1.00 57.47 93 SER A CA 1
ATOM 710 C C . SER A 1 93 ? -6.990 -46.845 28.128 1.00 57.47 93 SER A C 1
ATOM 712 O O . SER A 1 93 ? -6.704 -48.018 28.382 1.00 57.47 93 SER A O 1
ATOM 714 N N . PRO A 1 94 ? -6.950 -46.345 26.886 1.00 57.84 94 PRO A N 1
ATOM 715 C CA . PRO A 1 94 ? -5.892 -46.785 25.993 1.00 57.84 94 PRO A CA 1
ATOM 716 C C . PRO A 1 94 ? -5.181 -45.598 25.335 1.00 57.84 94 PRO A C 1
ATOM 718 O O . PRO A 1 94 ? -5.791 -44.697 24.763 1.00 57.84 94 PRO A O 1
ATOM 721 N N . SER A 1 95 ? -3.850 -45.644 25.384 1.00 54.50 95 SER A N 1
ATOM 722 C CA . SER A 1 95 ? -2.995 -44.963 24.418 1.00 54.50 95 SER A CA 1
ATOM 723 C C . SER A 1 95 ? -3.349 -45.441 23.012 1.00 54.50 95 SER A C 1
ATOM 725 O O . SER A 1 95 ? -3.267 -46.637 22.736 1.00 54.50 95 SER A O 1
ATOM 727 N N . LEU A 1 96 ? -3.687 -44.515 22.116 1.00 52.78 96 LEU A N 1
ATOM 728 C CA . LEU A 1 96 ? -3.709 -44.774 20.680 1.00 52.78 96 LEU A CA 1
ATOM 729 C C . LEU A 1 96 ? -3.439 -43.477 19.915 1.00 52.78 96 LEU A C 1
ATOM 731 O O . LEU A 1 96 ? -4.304 -42.639 19.679 1.00 52.78 96 LEU A O 1
ATOM 735 N N . SER A 1 97 ? -2.173 -43.320 19.557 1.00 56.28 97 SER A N 1
ATOM 736 C CA . SER A 1 97 ? -1.685 -42.448 18.502 1.00 56.28 97 SER A CA 1
ATOM 737 C C . SER A 1 97 ? -2.337 -42.840 17.178 1.00 56.28 97 SER A C 1
ATOM 739 O O . SER A 1 97 ? -2.015 -43.898 16.658 1.00 56.28 97 SER A O 1
ATOM 741 N N . HIS A 1 98 ? -3.201 -41.998 16.604 1.00 44.56 98 HIS A N 1
ATOM 742 C CA . HIS A 1 98 ? -3.516 -42.056 15.174 1.00 44.56 98 HIS A CA 1
ATOM 743 C C . HIS A 1 98 ? -4.084 -40.728 14.648 1.00 44.56 98 HIS A C 1
ATOM 745 O O . HIS A 1 98 ? -5.116 -40.242 15.090 1.00 44.56 98 HIS A O 1
ATOM 751 N N . MET A 1 99 ? -3.350 -40.187 13.675 1.00 46.50 99 MET A N 1
ATOM 752 C CA . MET A 1 99 ? -3.791 -39.431 12.501 1.00 46.50 99 MET A CA 1
ATOM 753 C C . MET A 1 99 ? -4.862 -38.345 12.662 1.00 46.50 99 MET A C 1
ATOM 755 O O . MET A 1 99 ? -6.060 -38.599 12.626 1.00 46.50 99 MET A O 1
ATOM 759 N N . TYR A 1 100 ? -4.395 -37.097 12.623 1.00 53.22 100 TYR A N 1
ATOM 760 C CA . TYR A 1 100 ? -5.176 -35.974 12.113 1.00 53.22 100 TYR A CA 1
ATOM 761 C C . TYR A 1 100 ? -5.643 -36.266 10.674 1.00 53.22 100 TYR A C 1
ATOM 763 O O . TYR A 1 100 ? -4.790 -36.438 9.796 1.00 53.22 100 TYR A O 1
ATOM 771 N N . PRO A 1 101 ? -6.952 -36.261 10.371 1.00 55.00 101 PRO A N 1
ATOM 772 C CA . PRO A 1 101 ? -7.404 -36.105 9.002 1.00 55.00 101 PRO A CA 1
ATOM 773 C C . PRO A 1 101 ? -7.202 -34.639 8.603 1.00 55.00 101 PRO A C 1
ATOM 775 O O . PRO A 1 101 ? -7.876 -33.731 9.084 1.00 55.00 101 PRO A O 1
ATOM 778 N N . SER A 1 102 ? -6.234 -34.406 7.720 1.00 51.44 102 SER A N 1
ATOM 779 C CA . SER A 1 102 ? -6.070 -33.138 7.017 1.00 51.44 102 SER A CA 1
ATOM 780 C C . SER A 1 102 ? -7.210 -32.995 6.007 1.00 51.44 102 SER A C 1
ATOM 782 O O . SER A 1 102 ? -7.105 -33.427 4.860 1.00 51.44 102 SER A O 1
ATOM 784 N N . THR A 1 103 ? -8.331 -32.410 6.422 1.00 50.16 103 THR A N 1
ATOM 785 C CA . THR A 1 103 ? -9.355 -31.940 5.486 1.00 50.16 103 THR A CA 1
ATOM 786 C C . THR A 1 103 ? -8.879 -30.634 4.862 1.00 50.16 103 THR A C 1
ATOM 788 O O . THR A 1 103 ? -9.203 -29.540 5.321 1.00 50.16 103 THR A O 1
ATOM 791 N N . ARG A 1 104 ? -8.069 -30.762 3.806 1.00 53.88 104 ARG A N 1
ATOM 792 C CA . ARG A 1 104 ? -7.904 -29.713 2.796 1.00 53.88 104 ARG A CA 1
ATOM 793 C C . ARG A 1 104 ? -9.268 -29.462 2.137 1.00 53.88 104 ARG A C 1
ATOM 795 O O . ARG A 1 104 ? -9.847 -30.416 1.618 1.00 53.88 104 ARG A O 1
ATOM 802 N N . PRO A 1 105 ? -9.774 -28.222 2.085 1.00 48.03 105 PRO A N 1
ATOM 803 C CA . PRO A 1 105 ? -10.860 -27.883 1.183 1.00 48.03 105 PRO A CA 1
ATOM 804 C C . PRO A 1 105 ? -10.283 -27.818 -0.236 1.00 48.03 105 PRO A C 1
ATOM 806 O O . PRO A 1 105 ? -9.600 -26.861 -0.600 1.00 48.03 105 PRO A O 1
ATOM 809 N N . SER A 1 106 ? -10.523 -28.858 -1.031 1.00 47.88 106 SER A N 1
ATOM 810 C CA . SER A 1 106 ? -10.365 -28.791 -2.483 1.00 47.88 106 SER A CA 1
ATOM 811 C C . SER A 1 106 ? -11.513 -27.953 -3.041 1.00 47.88 106 SER A C 1
ATOM 813 O O . SER A 1 106 ? -12.635 -28.434 -3.172 1.00 47.88 106 SER A O 1
ATOM 815 N N . LEU A 1 107 ? -11.243 -26.684 -3.339 1.00 50.34 107 LEU A N 1
ATOM 816 C CA . LEU A 1 107 ? -12.134 -25.842 -4.133 1.00 50.34 107 LEU A CA 1
ATOM 817 C C . LEU A 1 107 ? -11.958 -26.211 -5.612 1.00 50.34 107 LEU A C 1
ATOM 819 O O . LEU A 1 107 ? -11.254 -25.531 -6.353 1.00 50.34 107 LEU A O 1
ATOM 823 N N . SER A 1 108 ? -12.588 -27.308 -6.027 1.00 44.88 108 SER A N 1
ATOM 824 C CA . SER A 1 108 ? -12.870 -27.567 -7.439 1.00 44.88 108 SER A CA 1
ATOM 825 C C . SER A 1 108 ? -14.161 -26.834 -7.781 1.00 44.88 108 SER A C 1
ATOM 827 O O . SER A 1 108 ? -15.256 -27.335 -7.537 1.00 44.88 108 SER A O 1
ATOM 829 N N . SER A 1 109 ? -14.028 -25.605 -8.271 1.00 48.88 109 SER A N 1
ATOM 830 C CA . SER A 1 109 ? -15.151 -24.838 -8.803 1.00 48.88 109 SER A CA 1
ATOM 831 C C . SER A 1 109 ? -15.254 -25.107 -10.303 1.00 48.88 109 SER A C 1
ATOM 833 O O . SER A 1 109 ? -14.848 -24.282 -11.116 1.00 48.88 109 SER A O 1
ATOM 835 N N . ASP A 1 110 ? -15.772 -26.279 -10.666 1.00 47.25 110 ASP A N 1
ATOM 836 C CA . ASP A 1 110 ? -16.233 -26.543 -12.029 1.00 47.25 110 ASP A CA 1
ATOM 837 C C . ASP A 1 110 ? -17.570 -25.824 -12.229 1.00 47.25 110 ASP A C 1
ATOM 839 O O . ASP A 1 110 ? -18.625 -26.264 -11.772 1.00 47.25 110 ASP A O 1
ATOM 843 N N . SER A 1 111 ? -17.501 -24.661 -12.874 1.00 49.62 111 SER A N 1
ATOM 844 C CA . SER A 1 111 ? -18.672 -23.910 -13.317 1.00 49.62 111 SER A CA 1
ATOM 845 C C . SER A 1 111 ? -19.013 -24.339 -14.749 1.00 49.62 111 SER A C 1
ATOM 847 O O . SER A 1 111 ? -18.167 -24.179 -15.634 1.00 49.62 111 SER A O 1
ATOM 849 N N . PRO A 1 112 ? -20.208 -24.891 -15.024 1.00 60.59 112 PRO A N 1
ATOM 850 C CA . PRO A 1 112 ? -20.602 -25.212 -16.384 1.00 60.59 112 PRO A CA 1
ATOM 851 C C . PRO A 1 112 ? -20.866 -23.928 -17.177 1.00 60.59 112 PRO A C 1
ATOM 853 O O . PRO A 1 112 ? -21.740 -23.123 -16.857 1.00 60.59 112 PRO A O 1
ATOM 856 N N . HIS A 1 113 ? -20.078 -2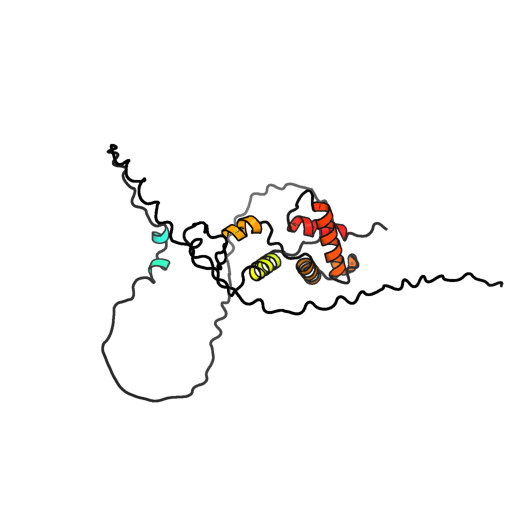3.788 -18.239 1.00 47.25 113 HIS A N 1
ATOM 857 C CA . HIS A 1 113 ? -20.281 -22.910 -19.382 1.00 47.25 113 HIS A CA 1
ATOM 858 C C . HIS A 1 113 ? -21.753 -22.917 -19.828 1.00 47.25 113 HIS A C 1
ATOM 860 O O . HIS A 1 113 ? -22.253 -23.926 -20.325 1.00 47.25 113 HIS A O 1
ATOM 866 N N . VAL A 1 114 ? -22.425 -21.770 -19.727 1.00 56.06 114 VAL A N 1
ATOM 867 C CA . VAL A 1 114 ? -23.579 -21.460 -20.574 1.00 56.06 114 VAL A CA 1
ATOM 868 C C . VAL A 1 114 ? -23.205 -20.231 -21.382 1.00 56.06 114 VAL A C 1
ATOM 870 O O . VAL A 1 114 ? -22.966 -19.149 -20.851 1.00 56.06 114 VAL A O 1
ATOM 873 N N . HIS A 1 115 ? -23.071 -20.463 -22.682 1.00 47.25 115 HIS A N 1
ATOM 874 C CA . HIS A 1 115 ? -22.806 -19.466 -23.698 1.00 47.25 115 HIS A CA 1
ATOM 875 C C . HIS A 1 115 ? -23.996 -18.510 -23.791 1.00 47.25 115 HIS A C 1
ATOM 877 O O . HIS A 1 115 ? -25.087 -18.928 -24.171 1.00 47.25 115 HIS A O 1
ATOM 883 N N . THR A 1 116 ? -23.764 -17.230 -23.514 1.00 51.34 116 THR A N 1
ATOM 884 C CA . THR A 1 116 ? -24.609 -16.152 -24.033 1.00 51.34 116 THR A CA 1
ATOM 885 C C . THR A 1 116 ? -23.724 -15.288 -24.908 1.00 51.34 116 THR A C 1
ATOM 887 O O . THR A 1 116 ? -22.944 -14.463 -24.436 1.00 51.34 116 THR A O 1
ATOM 890 N N . GLU A 1 117 ? -23.793 -15.577 -26.200 1.00 50.03 117 GLU A N 1
ATOM 891 C CA . GLU A 1 117 ? -23.161 -14.796 -27.244 1.00 50.03 117 GLU A CA 1
ATOM 892 C C . GLU A 1 117 ? -23.860 -13.439 -27.447 1.00 50.03 117 GLU A C 1
ATOM 894 O O . GLU A 1 117 ? -25.071 -13.310 -27.276 1.00 50.03 117 GLU A O 1
ATOM 899 N N . LEU A 1 118 ? -23.054 -12.484 -27.926 1.00 53.12 118 LEU A N 1
ATOM 900 C CA . LEU A 1 118 ? -23.403 -11.315 -28.746 1.00 53.12 118 LEU A CA 1
ATOM 901 C C . LEU A 1 118 ? -24.052 -10.102 -28.055 1.00 53.12 118 LEU A C 1
ATOM 903 O O . LEU A 1 118 ? -25.268 -9.941 -28.013 1.00 53.12 118 LEU A O 1
ATOM 907 N N . SER A 1 119 ? -23.212 -9.108 -27.746 1.00 51.97 119 SER A N 1
ATOM 908 C CA . SER A 1 119 ? -23.193 -7.879 -28.559 1.00 51.97 119 SER A CA 1
ATOM 909 C C . SER A 1 119 ? -21.902 -7.089 -28.358 1.00 51.97 119 SER A C 1
ATOM 911 O O . SER A 1 119 ? -21.654 -6.467 -27.329 1.00 51.97 119 SER A O 1
ATOM 913 N N . SER A 1 120 ? -21.087 -7.141 -29.403 1.00 48.12 120 SER A N 1
ATOM 914 C CA . SER A 1 120 ? -19.894 -6.348 -29.633 1.00 48.12 120 SER A CA 1
ATOM 915 C C . SER A 1 120 ? -20.259 -4.883 -29.886 1.00 48.12 120 SER A C 1
ATOM 917 O O . SER A 1 120 ? -20.956 -4.578 -30.850 1.00 48.12 120 SER A O 1
ATOM 919 N N . ALA A 1 121 ? -19.703 -3.972 -29.091 1.00 53.59 121 ALA A N 1
ATOM 920 C CA . ALA A 1 121 ? -19.403 -2.615 -29.536 1.00 53.59 121 ALA A CA 1
ATOM 921 C C . ALA A 1 121 ? -17.879 -2.469 -29.528 1.00 53.59 121 ALA A C 1
ATOM 923 O O . ALA A 1 121 ? -17.249 -2.096 -28.542 1.00 53.59 121 ALA A O 1
ATOM 924 N N . SER A 1 122 ? -17.289 -2.875 -30.647 1.00 53.44 122 SER A N 1
ATOM 925 C CA . SER A 1 122 ? -15.893 -2.674 -31.002 1.00 53.44 122 SER A CA 1
ATOM 926 C C . SER A 1 122 ? -15.590 -1.178 -31.102 1.00 53.44 122 SER A C 1
ATOM 928 O O . SER A 1 122 ? -16.033 -0.528 -32.048 1.00 53.44 122 SER A O 1
ATOM 930 N N . SER A 1 123 ? -14.809 -0.648 -30.159 1.00 52.56 123 SER A N 1
ATOM 931 C CA . SER A 1 123 ? -14.047 0.584 -30.375 1.00 52.56 123 SER A CA 1
ATOM 932 C C . SER A 1 123 ? -12.682 0.196 -30.954 1.00 52.56 123 SER A C 1
ATOM 934 O O . SER A 1 123 ? -11.918 -0.498 -30.275 1.00 52.56 123 SER A O 1
ATOM 936 N N . PRO A 1 124 ? -12.378 0.542 -32.216 1.00 57.09 124 PRO A N 1
ATOM 937 C CA . PRO A 1 124 ? -11.122 0.187 -32.844 1.00 57.09 124 PRO A CA 1
ATOM 938 C C . PRO A 1 124 ? -10.062 1.255 -32.545 1.00 57.09 124 PRO A C 1
ATOM 940 O O . PRO A 1 124 ? -10.306 2.447 -32.683 1.00 57.09 124 PRO A O 1
ATOM 943 N N . TYR A 1 125 ? -8.854 0.793 -32.221 1.00 51.78 125 TYR A N 1
ATOM 944 C CA . TYR A 1 125 ? -7.602 1.550 -32.287 1.00 51.78 125 TYR A CA 1
ATOM 945 C C . TYR A 1 125 ? -7.417 2.727 -31.312 1.00 51.78 125 TYR A C 1
ATOM 947 O O . TYR A 1 125 ? -7.585 3.896 -31.637 1.00 51.78 125 TYR A O 1
ATOM 955 N N . SER A 1 126 ? -6.843 2.397 -30.157 1.00 42.28 126 SER A N 1
ATOM 956 C CA . SER A 1 126 ? -5.774 3.209 -29.570 1.00 42.28 126 SER A CA 1
ATOM 957 C C . SER A 1 126 ? -4.642 2.273 -29.146 1.00 42.28 126 SER A C 1
ATOM 959 O O . SER A 1 126 ? -4.386 2.026 -27.972 1.00 42.28 126 SER A O 1
ATOM 961 N N . SER A 1 127 ? -4.016 1.646 -30.142 1.00 44.12 127 SER A N 1
ATOM 962 C CA . SER A 1 127 ? -2.807 0.840 -29.977 1.00 44.12 127 SER A CA 1
ATOM 963 C C . SER A 1 127 ? -1.598 1.760 -29.845 1.00 44.12 127 SER A C 1
ATOM 965 O O . SER A 1 127 ? -0.691 1.737 -30.675 1.00 44.12 127 SER A O 1
ATOM 967 N N . PHE A 1 128 ? -1.563 2.574 -28.794 1.00 48.81 128 PHE A N 1
ATOM 968 C CA . PHE A 1 128 ? -0.274 2.997 -28.277 1.00 48.81 128 PHE A CA 1
ATOM 969 C C . PHE A 1 128 ? 0.277 1.783 -27.538 1.00 48.81 128 PHE A C 1
ATOM 971 O O . PHE A 1 128 ? -0.063 1.529 -26.387 1.00 48.81 128 PHE A O 1
ATOM 978 N N . ILE A 1 129 ? 1.099 0.991 -28.230 1.00 45.72 129 ILE A N 1
ATOM 979 C CA . ILE A 1 129 ? 2.034 0.066 -27.586 1.00 45.72 129 ILE A CA 1
ATOM 980 C C . ILE A 1 129 ? 3.085 0.954 -26.904 1.00 45.72 129 ILE A C 1
ATOM 982 O O . ILE A 1 129 ? 4.234 1.040 -27.326 1.00 45.72 129 ILE A O 1
ATOM 986 N N . THR A 1 130 ? 2.679 1.708 -25.886 1.00 54.00 130 THR A N 1
ATOM 987 C CA . THR A 1 130 ? 3.615 2.127 -24.857 1.00 54.00 130 THR A CA 1
ATOM 988 C C . THR A 1 130 ? 3.938 0.843 -24.110 1.00 54.00 130 THR A C 1
ATOM 990 O O . THR A 1 130 ? 3.048 0.066 -23.773 1.00 54.00 130 THR A O 1
ATOM 993 N N . SER A 1 131 ? 5.221 0.532 -23.952 1.00 56.78 131 SER A N 1
ATOM 994 C CA . SER A 1 131 ? 5.689 -0.686 -23.292 1.00 56.78 131 SER A CA 1
ATOM 995 C C . SER A 1 131 ? 5.411 -0.617 -21.781 1.00 56.78 131 SER A C 1
ATOM 997 O O . SER A 1 131 ? 6.342 -0.577 -20.974 1.00 56.78 131 SER A O 1
ATOM 999 N N . SER A 1 132 ? 4.141 -0.511 -21.389 1.00 66.62 132 SER A N 1
ATOM 1000 C CA . SER A 1 132 ? 3.727 -0.463 -19.998 1.00 66.62 132 SER A CA 1
ATOM 1001 C C . SER A 1 132 ? 3.898 -1.857 -19.423 1.00 66.62 132 SER A C 1
ATOM 1003 O O . SER A 1 132 ? 3.274 -2.827 -19.859 1.00 66.62 132 SER A O 1
ATOM 1005 N N . VAL A 1 133 ? 4.797 -1.955 -18.462 1.00 74.94 133 VAL A N 1
ATOM 1006 C CA . VAL A 1 133 ? 5.031 -3.156 -17.669 1.00 74.94 133 VAL A CA 1
ATOM 1007 C C . VAL A 1 133 ? 3.719 -3.538 -16.997 1.00 74.94 133 VAL A C 1
ATOM 1009 O O . VAL A 1 133 ? 3.056 -2.648 -16.460 1.00 74.94 133 VAL A O 1
ATOM 1012 N N . PRO A 1 134 ? 3.326 -4.821 -16.980 1.00 83.56 134 PRO A N 1
ATOM 1013 C CA . PRO A 1 134 ? 2.199 -5.232 -16.161 1.00 83.56 134 PRO A CA 1
ATOM 1014 C C . PRO A 1 134 ? 2.543 -4.954 -14.693 1.00 83.56 134 PRO A C 1
ATOM 1016 O O . PRO A 1 134 ? 3.439 -5.581 -14.126 1.00 83.56 134 PRO A O 1
ATOM 1019 N N . LEU A 1 135 ? 1.854 -3.981 -14.095 1.00 90.69 135 LEU A N 1
ATOM 1020 C CA . LEU A 1 135 ? 2.026 -3.636 -12.690 1.00 90.69 135 LEU A CA 1
ATOM 1021 C C . LEU A 1 135 ? 1.597 -4.842 -11.832 1.00 90.69 135 LEU A C 1
ATOM 1023 O O . LEU A 1 135 ? 0.479 -5.339 -12.004 1.00 90.69 135 LEU A O 1
ATOM 1027 N N . PRO A 1 136 ? 2.453 -5.347 -10.924 1.00 94.19 136 PRO A N 1
ATOM 1028 C CA . PRO A 1 136 ? 2.076 -6.452 -10.057 1.00 94.19 136 PRO A CA 1
ATOM 1029 C C . PRO A 1 136 ? 0.933 -6.033 -9.129 1.00 94.19 136 PRO A C 1
ATOM 1031 O O . PRO A 1 136 ? 0.795 -4.871 -8.752 1.00 94.19 136 PRO A O 1
ATOM 1034 N N . ASN A 1 137 ? 0.117 -7.001 -8.715 1.00 95.44 137 ASN A N 1
ATOM 1035 C CA . ASN A 1 137 ? -0.984 -6.740 -7.795 1.00 95.44 137 ASN A CA 1
ATOM 1036 C C . ASN A 1 137 ? -0.448 -6.210 -6.452 1.00 95.44 137 ASN A C 1
ATOM 1038 O O . ASN A 1 137 ? 0.274 -6.925 -5.761 1.00 95.44 137 ASN A O 1
ATOM 1042 N N . LEU A 1 138 ? -0.819 -4.988 -6.059 1.00 95.62 138 LEU A N 1
ATOM 1043 C CA . LEU A 1 138 ? -0.372 -4.351 -4.811 1.00 95.62 138 LEU A CA 1
ATOM 1044 C C . LEU A 1 138 ? -1.262 -4.685 -3.596 1.00 95.62 138 LEU A C 1
ATOM 1046 O O . LEU A 1 138 ? -0.940 -4.328 -2.462 1.00 95.62 138 LEU A O 1
ATOM 1050 N N . GLN A 1 139 ? -2.372 -5.403 -3.796 1.00 94.69 139 GLN A N 1
ATOM 1051 C CA . GLN A 1 139 ? -3.299 -5.778 -2.722 1.00 94.69 139 GLN A CA 1
ATOM 1052 C C . GLN A 1 139 ? -2.656 -6.593 -1.585 1.00 94.69 139 GLN A C 1
ATOM 1054 O O . GLN A 1 139 ? -2.954 -6.300 -0.425 1.00 94.69 139 GLN A O 1
ATOM 1059 N N . PRO A 1 140 ? -1.775 -7.584 -1.843 1.00 95.81 140 PRO A N 1
ATOM 1060 C CA . PRO A 1 140 ? -1.109 -8.321 -0.768 1.00 95.81 140 PRO A CA 1
ATOM 1061 C C . PRO A 1 140 ? -0.280 -7.405 0.137 1.00 95.81 140 PRO A C 1
ATOM 1063 O O . PRO A 1 140 ? -0.310 -7.553 1.357 1.00 95.81 140 PRO A O 1
ATOM 1066 N N . LEU A 1 141 ? 0.396 -6.419 -0.458 1.00 94.94 141 LEU A N 1
ATOM 1067 C CA . LEU A 1 141 ? 1.218 -5.452 0.258 1.00 94.94 141 LEU A CA 1
ATOM 1068 C C . LEU A 1 141 ? 0.365 -4.532 1.142 1.00 94.94 141 LEU A C 1
ATOM 1070 O O . LEU A 1 141 ? 0.671 -4.358 2.320 1.00 94.94 141 LEU A O 1
ATOM 1074 N N . LYS A 1 142 ? -0.758 -4.021 0.619 1.00 93.06 142 LYS A N 1
ATOM 1075 C CA . LYS A 1 142 ? -1.712 -3.218 1.404 1.00 93.06 142 LYS A CA 1
ATOM 1076 C C . LYS A 1 142 ? -2.260 -3.992 2.602 1.00 93.06 142 LYS A C 1
ATOM 1078 O O . LYS A 1 142 ? -2.268 -3.482 3.718 1.00 93.06 142 LYS A O 1
ATOM 1083 N N . ARG A 1 143 ? -2.646 -5.257 2.404 1.00 91.31 143 ARG A N 1
ATOM 1084 C CA . ARG A 1 143 ? -3.114 -6.125 3.499 1.00 91.31 143 ARG A CA 1
ATOM 1085 C C . ARG A 1 143 ? -2.029 -6.370 4.543 1.00 91.31 143 ARG A C 1
ATOM 1087 O O . ARG A 1 143 ? -2.332 -6.360 5.731 1.00 91.31 143 ARG A O 1
ATOM 1094 N N . ALA A 1 144 ? -0.782 -6.573 4.116 1.00 91.88 144 ALA A N 1
ATOM 1095 C CA . ALA A 1 144 ? 0.342 -6.736 5.032 1.00 91.88 144 ALA A CA 1
ATOM 1096 C C . ALA A 1 144 ? 0.593 -5.459 5.852 1.00 91.88 144 ALA A C 1
ATOM 1098 O O . ALA A 1 144 ? 0.780 -5.546 7.064 1.00 91.88 144 ALA A O 1
ATOM 1099 N N . ALA A 1 145 ? 0.521 -4.280 5.226 1.00 91.62 145 ALA A N 1
ATOM 1100 C CA . ALA A 1 145 ? 0.619 -3.000 5.926 1.00 91.62 145 ALA A CA 1
ATOM 1101 C C . ALA A 1 145 ? -0.507 -2.833 6.958 1.00 91.62 145 ALA A C 1
ATOM 1103 O O . ALA A 1 145 ? -0.254 -2.474 8.107 1.00 91.62 145 ALA A O 1
ATOM 1104 N N . TRP A 1 146 ? -1.740 -3.191 6.594 1.00 88.44 146 TRP A N 1
ATOM 1105 C CA . TRP A 1 146 ? -2.877 -3.152 7.514 1.00 88.44 146 TRP A CA 1
ATOM 1106 C C . TRP A 1 146 ? -2.696 -4.121 8.680 1.00 88.44 146 TRP A C 1
ATOM 1108 O O . TRP A 1 146 ? -2.921 -3.747 9.827 1.00 88.44 146 TRP A O 1
ATOM 1118 N N . ALA A 1 147 ? -2.223 -5.338 8.415 1.00 89.44 147 ALA A N 1
ATOM 1119 C CA . ALA A 1 147 ? -1.935 -6.319 9.455 1.00 89.44 147 ALA A CA 1
ATOM 1120 C C . ALA A 1 147 ? -0.831 -5.854 10.421 1.00 89.44 147 ALA A C 1
ATOM 1122 O O . ALA A 1 147 ? -0.895 -6.179 11.601 1.00 89.44 147 ALA A O 1
ATOM 1123 N N . LYS A 1 148 ? 0.157 -5.070 9.958 1.00 88.81 148 LYS A N 1
ATOM 1124 C CA . LYS A 1 148 ? 1.176 -4.466 10.838 1.00 88.81 148 LYS A CA 1
ATOM 1125 C C . LYS A 1 148 ? 0.574 -3.412 11.774 1.00 88.81 148 LYS A C 1
ATOM 1127 O O . LYS A 1 148 ? 0.977 -3.334 12.932 1.00 88.81 148 LYS A O 1
ATOM 1132 N N . VAL A 1 149 ? -0.378 -2.611 11.289 1.00 86.44 149 VAL A N 1
ATOM 1133 C CA . VAL A 1 149 ? -1.036 -1.572 12.105 1.00 86.44 149 VAL A CA 1
ATOM 1134 C C . VAL A 1 149 ? -2.054 -2.174 13.073 1.00 86.44 149 VAL A C 1
ATOM 1136 O O . VAL A 1 149 ? -2.179 -1.726 14.217 1.00 86.44 149 VAL A O 1
ATOM 1139 N N . LEU A 1 150 ? -2.756 -3.219 12.643 1.00 88.31 150 LEU A N 1
ATOM 1140 C CA . LEU A 1 150 ? -3.652 -3.996 13.487 1.00 88.31 150 LEU A CA 1
ATOM 1141 C C . LEU A 1 150 ? -2.822 -4.856 14.443 1.00 88.31 150 LEU A C 1
ATOM 1143 O O . LEU A 1 150 ? -2.535 -6.020 14.179 1.00 88.31 150 LEU A O 1
ATOM 1147 N N . ASN A 1 151 ? -2.421 -4.270 15.570 1.00 82.31 151 ASN A N 1
ATOM 1148 C CA . ASN A 1 151 ? -1.692 -4.999 16.596 1.00 82.31 151 ASN A CA 1
ATOM 1149 C C . ASN A 1 151 ? -2.543 -6.197 17.067 1.00 82.31 151 ASN A C 1
ATOM 1151 O O . ASN A 1 151 ? -3.611 -5.969 17.640 1.00 82.31 151 ASN A O 1
ATOM 1155 N N . PRO A 1 152 ? -2.080 -7.452 16.898 1.00 85.69 152 PRO A N 1
ATOM 1156 C CA . PRO A 1 152 ? -2.866 -8.636 17.247 1.00 85.69 152 PRO A CA 1
ATOM 1157 C C . PRO A 1 152 ? -3.150 -8.742 18.750 1.00 85.69 152 PRO A C 1
ATOM 1159 O O . PRO A 1 152 ? -4.012 -9.512 19.162 1.00 85.69 152 PRO A O 1
ATOM 1162 N N . THR A 1 153 ? -2.431 -7.981 19.579 1.00 91.06 153 THR A N 1
ATOM 1163 C CA . THR A 1 153 ? -2.650 -7.933 21.031 1.00 91.06 153 THR A CA 1
ATOM 1164 C C . THR A 1 153 ? -3.727 -6.931 21.443 1.00 91.06 153 THR A C 1
ATOM 1166 O O . THR A 1 153 ? -4.234 -7.013 22.561 1.00 91.06 153 THR A O 1
ATOM 1169 N N . LYS A 1 154 ? -4.101 -5.995 20.561 1.00 91.69 154 LYS A N 1
ATOM 1170 C CA . LYS A 1 154 ? -5.154 -5.016 20.837 1.00 91.69 154 LYS A CA 1
ATOM 1171 C C . LYS A 1 154 ? -6.499 -5.521 20.330 1.00 91.69 154 LYS A C 1
ATOM 1173 O O . LYS A 1 154 ? -6.594 -6.149 19.279 1.00 91.69 154 LYS A O 1
ATOM 1178 N N . ARG A 1 155 ? -7.557 -5.228 21.084 1.00 93.31 155 ARG A N 1
ATOM 1179 C CA . ARG A 1 155 ? -8.932 -5.583 20.716 1.00 93.31 155 ARG A CA 1
ATOM 1180 C C . ARG A 1 155 ? -9.545 -4.460 19.886 1.00 93.31 155 ARG A C 1
ATOM 1182 O O . ARG A 1 155 ? -9.092 -3.323 19.947 1.00 93.31 155 ARG A O 1
ATOM 1189 N N . LEU A 1 156 ? -10.568 -4.783 19.100 1.00 91.38 156 LEU A N 1
ATOM 1190 C CA . LEU A 1 156 ? -11.413 -3.773 18.461 1.00 91.38 156 LEU A CA 1
ATOM 1191 C C . LEU A 1 156 ? -12.293 -3.105 19.517 1.00 91.38 156 LEU A C 1
ATOM 1193 O O . LEU A 1 156 ? -12.818 -3.790 20.398 1.00 91.38 156 LEU A O 1
ATOM 1197 N N . CYS A 1 157 ? -12.478 -1.790 19.410 1.00 93.44 157 CYS A N 1
ATOM 1198 C CA . CYS A 1 157 ? -13.323 -1.060 20.342 1.00 93.44 157 CYS A CA 1
ATOM 1199 C C . CYS A 1 157 ? -14.780 -1.534 20.241 1.00 93.44 157 CYS A C 1
ATOM 1201 O O . CYS A 1 157 ? -15.408 -1.455 19.181 1.00 93.44 157 CYS A O 1
ATOM 1203 N N . GLN A 1 158 ? -15.346 -1.958 21.372 1.00 93.50 158 GLN A N 1
ATOM 1204 C CA . GLN A 1 158 ? -16.723 -2.459 21.468 1.00 93.50 158 GLN A CA 1
ATOM 1205 C C . GLN A 1 158 ? -17.800 -1.451 21.027 1.00 93.50 158 GLN A C 1
ATOM 1207 O O . GLN A 1 158 ? -18.918 -1.843 20.719 1.00 93.50 158 GLN A O 1
ATOM 1212 N N . TYR A 1 159 ? -17.493 -0.150 21.020 1.00 92.44 159 TYR A N 1
ATOM 1213 C CA . TYR A 1 159 ? -18.446 0.889 20.619 1.00 92.44 159 TYR A CA 1
ATOM 1214 C C . TYR A 1 159 ? -18.552 1.049 19.100 1.00 92.44 159 TYR A C 1
ATOM 1216 O O . TYR A 1 159 ? -19.539 1.600 18.620 1.00 92.4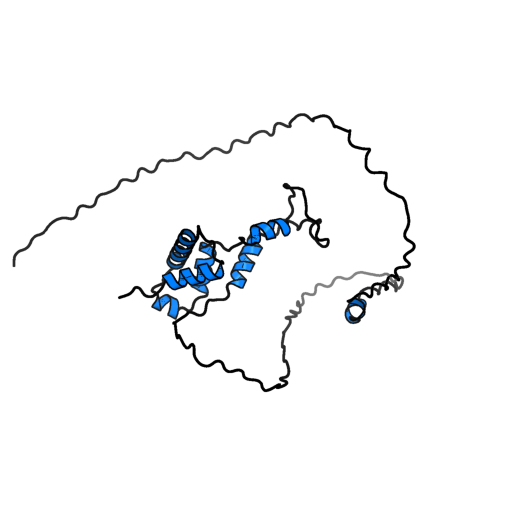4 159 TYR A O 1
ATOM 1224 N N . GLU A 1 160 ? -17.561 0.567 18.346 1.00 89.81 160 GLU A N 1
ATOM 1225 C CA . GLU A 1 160 ? -17.559 0.660 16.881 1.00 89.81 160 GLU A CA 1
ATOM 1226 C C . GLU A 1 160 ? -18.141 -0.590 16.218 1.00 89.81 160 GLU A C 1
ATOM 1228 O O . GLU A 1 160 ? -18.667 -0.518 15.108 1.00 89.81 160 GLU A O 1
ATOM 1233 N N . PHE A 1 161 ? -18.104 -1.734 16.908 1.00 83.44 161 PHE A N 1
ATOM 1234 C CA . PHE A 1 161 ? -18.582 -3.007 16.384 1.00 83.44 161 PHE A CA 1
ATOM 1235 C C . PHE A 1 161 ? -19.638 -3.639 17.297 1.00 83.44 161 PHE A C 1
ATOM 1237 O O . PHE A 1 161 ? -19.376 -3.792 18.488 1.00 83.44 161 PHE A O 1
ATOM 1244 N N . PRO A 1 162 ? -20.794 -4.102 16.782 1.00 75.81 162 PRO A N 1
ATOM 1245 C CA . PRO A 1 162 ? -21.319 -3.985 15.412 1.00 75.81 162 PRO A CA 1
ATOM 1246 C C . PRO A 1 162 ? -22.125 -2.690 15.157 1.00 75.81 162 PRO A C 1
ATOM 1248 O O . PRO A 1 162 ? -22.649 -2.496 14.066 1.00 75.81 162 PRO A O 1
ATOM 1251 N N . GLY A 1 163 ? -22.275 -1.826 16.167 1.00 64.94 163 GLY A N 1
ATOM 1252 C CA . GLY A 1 163 ? -23.322 -0.796 16.227 1.00 64.94 163 GLY A CA 1
ATOM 1253 C C . GLY A 1 163 ? -23.025 0.566 15.592 1.00 64.94 163 GLY A C 1
ATOM 1254 O O . GLY A 1 163 ? -23.800 1.489 15.820 1.00 64.94 163 GLY A O 1
ATOM 1255 N N . GLY A 1 164 ? -21.927 0.734 14.846 1.00 75.62 164 GLY A N 1
ATOM 1256 C CA . GLY A 1 164 ? -21.632 1.986 14.129 1.00 75.62 164 GLY A CA 1
ATOM 1257 C C . GLY A 1 164 ? -21.440 3.223 15.019 1.00 75.62 164 GLY A C 1
ATOM 1258 O O . GLY A 1 164 ? -21.475 4.348 14.524 1.00 75.62 164 GLY A O 1
ATOM 1259 N N . GLY A 1 165 ? -21.254 3.040 16.328 1.00 86.94 165 GLY A N 1
ATOM 1260 C CA . GLY A 1 165 ? -20.957 4.130 17.247 1.00 86.94 165 GLY A CA 1
ATOM 1261 C C . GLY A 1 165 ? -19.549 4.678 17.025 1.00 86.94 165 GLY A C 1
ATOM 1262 O O . GLY A 1 165 ? -18.665 4.004 16.502 1.00 86.94 165 GLY A O 1
ATOM 1263 N N . THR A 1 166 ? -19.320 5.920 17.447 1.00 90.12 166 THR A N 1
ATOM 1264 C CA . THR A 1 166 ? -17.981 6.521 17.471 1.00 90.12 166 THR A CA 1
ATOM 1265 C C . THR A 1 166 ? -17.523 6.623 18.913 1.00 90.12 166 THR A C 1
ATOM 1267 O O . THR A 1 166 ? -18.174 7.270 19.739 1.00 90.12 166 THR A O 1
ATOM 1270 N N . CYS A 1 167 ? -16.398 5.992 19.237 1.00 92.81 167 CYS A N 1
ATOM 1271 C CA . CYS A 1 167 ? -15.814 6.160 20.557 1.00 92.81 167 CYS A CA 1
ATOM 1272 C C . CYS A 1 167 ? -15.261 7.579 20.714 1.00 92.81 167 CYS A C 1
ATOM 1274 O O . CYS A 1 167 ? -14.435 8.033 19.920 1.00 92.81 167 CYS A O 1
ATOM 1276 N N . ARG A 1 168 ? -15.707 8.268 21.766 1.00 93.25 168 ARG A N 1
ATOM 1277 C CA . ARG A 1 168 ? -15.292 9.642 22.081 1.00 93.25 168 ARG A CA 1
ATOM 1278 C C . ARG A 1 168 ? -14.040 9.723 22.953 1.00 93.25 168 ARG A C 1
ATOM 1280 O O . ARG A 1 168 ? -13.533 10.815 23.165 1.00 93.25 168 ARG A O 1
ATOM 1287 N N . ASP A 1 169 ? -13.556 8.595 23.469 1.00 94.50 169 ASP A N 1
ATOM 1288 C CA . ASP A 1 169 ? -12.380 8.570 24.336 1.00 94.50 169 ASP A CA 1
ATOM 1289 C C . ASP A 1 169 ? -11.095 8.547 23.503 1.00 94.50 169 ASP A C 1
ATOM 1291 O O . ASP A 1 169 ? -10.722 7.521 22.931 1.00 94.50 169 ASP A O 1
ATOM 1295 N N . GLU A 1 170 ? -10.399 9.679 23.436 1.00 91.06 170 GLU A N 1
ATOM 1296 C CA . GLU A 1 170 ? -9.121 9.825 22.727 1.00 91.06 170 GLU A CA 1
ATOM 1297 C C . GLU A 1 170 ? -8.050 8.844 23.220 1.00 91.06 170 GLU A C 1
ATOM 1299 O O . GLU A 1 170 ? -7.208 8.412 22.431 1.00 91.06 170 GLU A O 1
ATOM 1304 N N . ARG A 1 171 ? -8.114 8.431 24.492 1.00 94.56 171 ARG A N 1
ATOM 1305 C CA . ARG A 1 171 ? -7.135 7.546 25.139 1.00 94.56 171 ARG A CA 1
ATOM 1306 C C . ARG A 1 171 ? -7.599 6.094 25.230 1.00 94.56 171 ARG A C 1
ATOM 1308 O O . ARG A 1 171 ? -6.984 5.310 25.952 1.00 94.56 171 ARG A O 1
ATOM 1315 N N . CYS A 1 172 ? -8.648 5.722 24.498 1.00 94.06 172 CYS A N 1
ATOM 1316 C CA . CYS A 1 172 ? -9.123 4.347 24.473 1.00 94.06 172 CYS A CA 1
ATOM 1317 C C . CYS A 1 172 ? -7.989 3.394 24.020 1.00 94.06 172 CYS A C 1
ATOM 1319 O O . CYS A 1 172 ? -7.344 3.646 22.996 1.00 94.06 172 CYS A O 1
ATOM 1321 N N . PRO A 1 173 ? -7.698 2.320 24.781 1.00 93.94 173 PRO A N 1
ATOM 1322 C CA . PRO A 1 173 ? -6.580 1.417 24.487 1.00 93.94 173 PRO A CA 1
ATOM 1323 C C . PRO A 1 173 ? -6.837 0.500 23.280 1.00 93.94 173 PRO A C 1
ATOM 1325 O O . PRO A 1 173 ? -5.886 -0.076 22.734 1.00 93.94 173 PRO A O 1
ATOM 1328 N N . ASP A 1 174 ? -8.101 0.375 22.874 1.00 94.31 174 ASP A N 1
ATOM 1329 C CA . ASP A 1 174 ? -8.565 -0.483 21.791 1.00 94.31 174 ASP A CA 1
ATOM 1330 C C . ASP A 1 174 ? -8.358 0.152 20.405 1.00 94.31 174 ASP A C 1
ATOM 1332 O O . ASP A 1 174 ? -8.080 1.341 20.243 1.00 94.31 174 ASP A O 1
ATOM 1336 N N . ILE A 1 175 ? -8.467 -0.674 19.369 1.00 91.25 175 ILE A N 1
ATOM 1337 C CA . ILE A 1 175 ? -8.365 -0.256 17.974 1.00 91.25 175 ILE A CA 1
ATOM 1338 C C . ILE A 1 175 ? -9.695 0.360 17.529 1.00 91.25 175 ILE A C 1
ATOM 1340 O O . ILE A 1 175 ? -10.749 -0.275 17.617 1.00 91.25 175 ILE A O 1
ATOM 1344 N N . HIS A 1 176 ? -9.610 1.570 16.979 1.00 90.69 176 HIS A N 1
ATOM 1345 C CA . HIS A 1 176 ? -10.716 2.300 16.365 1.00 90.69 176 HIS A CA 1
ATOM 1346 C C . HIS A 1 176 ? -10.605 2.248 14.845 1.00 90.69 176 HIS A C 1
ATOM 1348 O O . HIS A 1 176 ? -9.745 2.911 14.264 1.00 90.69 176 HIS A O 1
ATOM 1354 N N . LEU A 1 177 ? -11.488 1.490 14.199 1.00 86.38 177 LEU A N 1
ATOM 1355 C CA . LEU A 1 177 ? -11.609 1.435 12.745 1.00 86.38 177 LEU A CA 1
ATOM 1356 C C . LEU A 1 177 ? -11.977 2.795 12.159 1.00 86.38 177 LEU A C 1
ATOM 1358 O O . LEU A 1 177 ? -11.561 3.077 11.046 1.00 86.38 177 LEU A O 1
ATOM 1362 N N . SER A 1 178 ? -12.712 3.636 12.892 1.00 86.12 178 SER A N 1
ATOM 1363 C CA . SER A 1 178 ? -13.088 4.988 12.452 1.00 86.12 178 SER A CA 1
ATOM 1364 C C . SER A 1 178 ? -11.885 5.936 12.342 1.00 86.12 178 SER A C 1
ATOM 1366 O O . SER A 1 178 ? -11.724 6.636 11.342 1.00 86.12 178 SER A O 1
ATOM 1368 N N . ARG A 1 179 ? -10.999 5.914 13.348 1.00 84.50 179 ARG A N 1
ATOM 1369 C CA . ARG A 1 179 ? -9.736 6.678 13.362 1.00 84.50 179 ARG A CA 1
ATOM 1370 C C . ARG A 1 179 ? -8.772 6.148 12.343 1.00 84.50 179 ARG A C 1
ATOM 1372 O O . ARG A 1 179 ? -8.131 6.923 11.645 1.00 84.50 179 ARG A O 1
ATOM 1379 N N . LEU A 1 180 ? -8.735 4.822 12.250 1.00 79.50 180 LEU A N 1
ATOM 1380 C CA . LEU A 1 180 ? -8.081 4.186 11.151 1.00 79.50 180 LEU A CA 1
ATOM 1381 C C . LEU A 1 180 ? -8.711 4.737 9.870 1.00 79.50 180 LEU A C 1
ATOM 1383 O O . LEU A 1 180 ? -7.955 5.332 9.169 1.00 79.50 180 LEU A O 1
ATOM 1387 N N . GLN A 1 181 ? -10.015 4.752 9.582 1.00 72.69 181 GLN A N 1
ATOM 1388 C CA . GLN A 1 181 ? -10.575 5.197 8.286 1.00 72.69 181 GLN A CA 1
ATOM 1389 C C . GLN A 1 181 ? -10.255 6.657 7.910 1.00 72.69 181 GLN A C 1
ATOM 1391 O O . GLN A 1 181 ? -9.950 6.926 6.747 1.00 72.69 181 GLN A O 1
ATOM 1396 N N . GLY A 1 182 ? -10.264 7.567 8.891 1.00 65.44 182 GLY A N 1
ATOM 1397 C CA . GLY A 1 182 ? -9.888 8.976 8.717 1.00 65.44 182 GLY A CA 1
ATOM 1398 C C . GLY A 1 182 ? -8.406 9.186 8.383 1.00 65.44 182 GLY A C 1
ATOM 1399 O O . GLY A 1 182 ? -8.095 10.000 7.517 1.00 65.44 182 GLY A O 1
ATOM 1400 N N . ASP A 1 183 ? -7.515 8.394 8.989 1.00 58.62 183 ASP A N 1
ATOM 1401 C CA . ASP A 1 183 ? -6.077 8.347 8.665 1.00 58.62 183 ASP A CA 1
ATOM 1402 C C . ASP A 1 183 ? -5.706 7.227 7.656 1.00 58.62 183 ASP A C 1
ATOM 1404 O O . ASP A 1 183 ? -4.592 7.181 7.152 1.00 58.62 183 ASP A O 1
ATOM 1408 N N . MET A 1 184 ? -6.616 6.313 7.302 1.00 49.75 184 MET A N 1
ATOM 1409 C CA . MET A 1 184 ? -6.388 5.048 6.555 1.00 49.75 184 MET A CA 1
ATOM 1410 C C . MET A 1 184 ? -6.483 5.258 5.069 1.00 49.75 184 MET A C 1
ATOM 1412 O O . MET A 1 184 ? -6.001 4.408 4.323 1.00 49.75 184 MET A O 1
ATOM 1416 N N . GLY A 1 185 ? -6.978 6.417 4.636 1.00 55.72 185 GLY A N 1
ATOM 1417 C CA . GLY A 1 185 ? -6.558 6.945 3.346 1.00 55.72 185 GLY A CA 1
ATOM 1418 C C . GLY A 1 185 ? -5.025 7.011 3.215 1.00 55.72 185 GLY A C 1
ATOM 1419 O O . GLY A 1 185 ? -4.538 7.082 2.094 1.00 55.72 185 GLY A O 1
ATOM 1420 N N . ARG A 1 186 ? -4.270 6.943 4.329 1.00 64.06 186 ARG A N 1
ATOM 1421 C CA . ARG A 1 186 ? -2.802 6.971 4.395 1.00 64.06 186 ARG A CA 1
ATOM 1422 C C . ARG A 1 186 ? -2.140 5.771 5.087 1.00 64.06 186 ARG A C 1
ATOM 1424 O O . ARG A 1 186 ? -0.932 5.842 5.300 1.00 64.06 186 ARG A O 1
ATOM 1431 N N . ILE A 1 187 ? -2.837 4.673 5.439 1.00 84.38 187 ILE A N 1
ATOM 1432 C CA . ILE A 1 187 ? -2.100 3.436 5.800 1.00 84.38 187 ILE A CA 1
ATOM 1433 C C . ILE A 1 187 ? -1.575 2.835 4.506 1.00 84.38 187 ILE A C 1
ATOM 1435 O O . ILE A 1 187 ? -2.147 1.919 3.910 1.00 84.38 187 ILE A O 1
ATOM 1439 N N . GLU A 1 188 ? -0.487 3.431 4.060 1.00 89.38 188 GLU A N 1
ATOM 1440 C CA . GLU A 1 188 ? 0.281 3.011 2.920 1.00 89.38 188 GLU A CA 1
ATOM 1441 C C . GLU A 1 188 ? 1.447 2.156 3.428 1.00 89.38 188 GLU A C 1
ATOM 1443 O O . GLU A 1 188 ? 1.998 2.417 4.504 1.00 89.38 188 GLU A O 1
ATOM 1448 N N . PRO A 1 189 ? 1.803 1.086 2.704 1.00 94.06 189 PRO A N 1
ATOM 1449 C CA . PRO A 1 189 ? 3.050 0.381 2.973 1.00 94.06 189 PRO A CA 1
ATOM 1450 C C . PRO A 1 189 ? 4.219 1.366 2.860 1.00 94.06 189 PRO A C 1
ATOM 1452 O O . PRO A 1 189 ? 4.174 2.280 2.037 1.00 94.06 189 PRO A O 1
ATOM 1455 N N . SER A 1 190 ? 5.269 1.184 3.668 1.00 95.25 190 SER A N 1
ATOM 1456 C CA . SER A 1 190 ? 6.440 2.059 3.558 1.00 95.25 190 SER A CA 1
ATOM 1457 C C . SER A 1 190 ? 7.106 1.891 2.187 1.00 95.25 190 SER A C 1
ATOM 1459 O O . SER A 1 190 ? 6.961 0.851 1.528 1.00 95.25 190 SER A O 1
ATOM 1461 N N . ASP A 1 191 ? 7.835 2.914 1.742 1.00 96.75 191 ASP A N 1
ATOM 1462 C CA . ASP A 1 191 ? 8.525 2.876 0.450 1.00 96.75 191 ASP A CA 1
ATOM 1463 C C . ASP A 1 191 ? 9.555 1.734 0.416 1.00 96.75 191 ASP A C 1
ATOM 1465 O O . ASP A 1 191 ? 9.742 1.100 -0.623 1.00 96.75 191 ASP A O 1
ATOM 1469 N N . GLU A 1 192 ? 10.164 1.398 1.559 1.00 97.94 192 GLU A N 1
ATOM 1470 C CA . GLU A 1 192 ? 11.070 0.257 1.709 1.00 97.94 192 GLU A CA 1
ATOM 1471 C C . GLU A 1 192 ? 10.345 -1.072 1.474 1.00 97.94 192 GLU A C 1
ATOM 1473 O O . GLU A 1 192 ? 10.767 -1.854 0.618 1.00 97.94 192 GLU A O 1
ATOM 1478 N N . ASP A 1 193 ? 9.236 -1.317 2.184 1.00 97.19 193 ASP A N 1
ATOM 1479 C CA . ASP A 1 193 ? 8.417 -2.526 2.004 1.00 97.19 193 ASP A CA 1
ATOM 1480 C C . ASP A 1 193 ? 7.947 -2.650 0.543 1.00 97.19 193 ASP A C 1
ATOM 1482 O O . ASP A 1 193 ? 7.976 -3.735 -0.048 1.00 97.19 193 ASP A O 1
ATOM 1486 N N . THR A 1 194 ? 7.557 -1.524 -0.058 1.00 97.75 194 THR A N 1
ATOM 1487 C CA . THR A 1 194 ? 7.102 -1.443 -1.450 1.00 97.75 194 THR A CA 1
ATOM 1488 C C . THR A 1 194 ? 8.227 -1.761 -2.429 1.00 97.75 194 THR A C 1
ATOM 1490 O O . THR A 1 194 ? 8.035 -2.572 -3.335 1.00 97.75 194 THR A O 1
ATOM 1493 N N . ALA A 1 195 ? 9.420 -1.199 -2.236 1.00 98.19 195 ALA A N 1
ATOM 1494 C CA . ALA A 1 195 ? 10.580 -1.464 -3.080 1.00 98.19 195 ALA A CA 1
ATOM 1495 C C . ALA A 1 195 ? 11.000 -2.939 -3.033 1.00 98.19 195 ALA A C 1
ATOM 1497 O O . ALA A 1 195 ? 11.235 -3.547 -4.081 1.00 98.19 195 ALA A O 1
ATOM 1498 N N . TYR A 1 196 ? 11.044 -3.538 -1.838 1.00 98.12 196 TYR A N 1
ATOM 1499 C CA . TYR A 1 196 ? 11.321 -4.968 -1.681 1.00 98.12 196 TYR A CA 1
ATOM 1500 C C . TYR A 1 196 ? 10.250 -5.832 -2.343 1.00 98.12 196 TYR A C 1
ATOM 1502 O O . TYR A 1 196 ? 10.579 -6.805 -3.025 1.00 98.12 196 TYR A O 1
ATOM 1510 N N . TYR A 1 197 ? 8.974 -5.491 -2.171 1.00 98.06 197 TYR A N 1
ATOM 1511 C CA . TYR A 1 197 ? 7.882 -6.218 -2.808 1.00 98.06 197 TYR A CA 1
ATOM 1512 C C . TYR A 1 197 ? 7.987 -6.167 -4.335 1.00 98.06 197 TYR A C 1
ATOM 1514 O O . TYR A 1 197 ? 7.967 -7.211 -4.985 1.00 98.06 197 TYR A O 1
ATOM 1522 N N . LEU A 1 198 ? 8.165 -4.974 -4.906 1.00 97.38 198 LEU A N 1
ATOM 1523 C CA . LEU A 1 198 ? 8.278 -4.774 -6.351 1.00 97.38 198 LEU A CA 1
ATOM 1524 C C . LEU A 1 198 ? 9.487 -5.504 -6.935 1.00 97.38 198 LEU A C 1
ATOM 1526 O O . LEU A 1 198 ? 9.349 -6.164 -7.961 1.00 97.38 198 LEU A O 1
ATOM 1530 N N . PHE A 1 199 ? 10.643 -5.452 -6.272 1.00 97.56 199 PHE A N 1
ATOM 1531 C CA . PHE A 1 199 ? 11.838 -6.170 -6.720 1.00 97.56 199 PHE A CA 1
ATOM 1532 C C . PHE A 1 199 ? 11.608 -7.685 -6.827 1.00 97.56 199 PHE A C 1
ATOM 1534 O O . PHE A 1 199 ? 12.109 -8.318 -7.751 1.00 97.56 199 PHE A O 1
ATOM 1541 N N . ASN A 1 200 ? 10.820 -8.263 -5.916 1.00 97.50 200 ASN A N 1
ATOM 1542 C CA . ASN A 1 200 ? 10.507 -9.693 -5.926 1.00 97.50 200 ASN A CA 1
ATOM 1543 C C . ASN A 1 200 ? 9.321 -10.058 -6.837 1.00 97.50 200 ASN A C 1
ATOM 1545 O O . ASN A 1 200 ? 9.235 -11.192 -7.302 1.00 97.50 200 ASN A O 1
ATOM 1549 N N . ALA A 1 201 ? 8.389 -9.129 -7.062 1.00 97.06 201 ALA A N 1
ATOM 1550 C CA . ALA A 1 201 ? 7.172 -9.369 -7.836 1.00 97.06 201 ALA A CA 1
ATOM 1551 C C . ALA A 1 201 ? 7.336 -9.087 -9.338 1.00 97.06 201 ALA A C 1
ATOM 1553 O O . ALA A 1 201 ? 6.585 -9.632 -10.150 1.00 97.06 201 ALA A O 1
ATOM 1554 N N . LEU A 1 202 ? 8.281 -8.222 -9.719 1.00 95.81 202 LEU A N 1
ATOM 1555 C CA . LEU A 1 202 ? 8.520 -7.864 -11.115 1.00 95.81 202 LEU A CA 1
ATOM 1556 C C . LEU A 1 202 ? 9.286 -8.971 -11.861 1.00 95.81 202 LEU A C 1
ATOM 1558 O O . LEU A 1 202 ? 10.162 -9.620 -11.287 1.00 95.81 202 LEU A O 1
ATOM 1562 N N . PRO A 1 203 ? 9.012 -9.181 -13.163 1.00 95.25 203 PRO A N 1
ATOM 1563 C CA . PRO A 1 203 ? 9.731 -10.180 -13.942 1.00 95.25 203 PRO A CA 1
ATOM 1564 C C . PRO A 1 203 ? 11.237 -9.893 -14.031 1.00 95.25 203 PRO A C 1
ATOM 1566 O O . PRO A 1 203 ? 11.651 -8.767 -14.310 1.00 95.25 203 PRO A O 1
ATOM 1569 N N . VAL A 1 204 ? 12.065 -10.935 -13.898 1.00 95.62 204 VAL A N 1
ATOM 1570 C CA . VAL A 1 204 ? 13.540 -10.822 -13.933 1.00 95.62 204 VAL A CA 1
ATOM 1571 C C . VAL A 1 204 ? 14.043 -10.149 -15.213 1.00 95.62 204 VAL A C 1
ATOM 1573 O O . VAL A 1 204 ? 14.935 -9.306 -15.154 1.00 95.62 204 VAL A O 1
ATOM 1576 N N . TRP A 1 205 ? 13.450 -10.473 -16.367 1.00 94.44 205 TRP A N 1
ATOM 1577 C CA . TRP A 1 205 ? 13.822 -9.865 -17.650 1.00 94.44 205 TRP A CA 1
ATOM 1578 C C . TRP A 1 205 ? 13.625 -8.343 -17.647 1.00 94.44 205 TRP A C 1
ATOM 1580 O O . TRP A 1 205 ? 14.432 -7.615 -18.223 1.00 94.44 205 TRP A O 1
ATOM 1590 N N . TRP A 1 206 ? 12.593 -7.852 -16.956 1.00 93.19 206 TRP A N 1
ATOM 1591 C CA . TRP A 1 206 ? 12.302 -6.427 -16.868 1.00 93.19 206 TRP A CA 1
ATOM 1592 C C . TRP A 1 206 ? 13.337 -5.708 -16.001 1.00 93.19 206 TRP A C 1
ATOM 1594 O O . TRP A 1 206 ? 13.884 -4.677 -16.397 1.00 93.19 206 TRP A O 1
ATOM 1604 N N . LEU A 1 207 ? 13.670 -6.301 -14.851 1.00 94.88 207 LEU A N 1
ATOM 1605 C CA . LEU A 1 207 ? 14.712 -5.792 -13.958 1.00 94.88 207 LEU A CA 1
ATOM 1606 C C . LEU A 1 207 ? 16.069 -5.723 -14.673 1.00 94.88 207 LEU A C 1
ATOM 1608 O O . LEU A 1 207 ? 16.769 -4.715 -14.569 1.00 94.88 207 LEU A O 1
ATOM 1612 N N . GLN A 1 208 ? 16.413 -6.749 -15.459 1.00 94.31 208 GLN A N 1
ATOM 1613 C CA . GLN A 1 208 ? 17.640 -6.778 -16.259 1.00 94.31 208 GLN A CA 1
ATOM 1614 C C . GLN A 1 208 ? 17.658 -5.683 -17.330 1.00 94.31 208 GLN A C 1
ATOM 1616 O O . GLN A 1 208 ? 18.646 -4.956 -17.429 1.00 94.31 208 GLN A O 1
ATOM 1621 N N . GLN A 1 209 ? 16.563 -5.511 -18.078 1.00 92.56 209 GLN A N 1
ATOM 1622 C CA . GLN A 1 209 ? 16.452 -4.484 -19.120 1.00 92.56 209 GLN A CA 1
ATOM 1623 C C . GLN A 1 209 ? 16.599 -3.057 -18.564 1.00 92.56 209 GLN A C 1
ATOM 1625 O O . GLN A 1 209 ? 17.111 -2.175 -19.248 1.00 92.56 209 GLN A O 1
ATOM 1630 N N . ARG A 1 210 ? 16.166 -2.819 -17.320 1.00 92.19 210 ARG A N 1
ATOM 1631 C CA . ARG A 1 210 ? 16.301 -1.525 -16.629 1.00 92.19 210 ARG A CA 1
ATOM 1632 C C . ARG A 1 210 ? 17.589 -1.392 -15.809 1.00 92.19 210 ARG A C 1
ATOM 1634 O O . ARG A 1 210 ? 17.798 -0.362 -15.167 1.00 92.19 210 ARG A O 1
ATOM 1641 N N . HIS A 1 211 ? 18.458 -2.404 -15.804 1.00 94.94 211 HIS A N 1
ATOM 1642 C CA . HIS A 1 211 ? 19.651 -2.477 -14.951 1.00 94.94 211 HIS A CA 1
ATOM 1643 C C . HIS A 1 211 ? 19.345 -2.321 -13.444 1.00 94.94 211 HIS A C 1
ATOM 1645 O O . HIS A 1 211 ? 20.086 -1.670 -12.703 1.00 94.94 211 HIS A O 1
ATOM 1651 N N . ILE A 1 212 ? 18.230 -2.876 -12.970 1.00 96.50 212 ILE A N 1
ATOM 1652 C CA . ILE A 1 212 ? 17.851 -2.866 -11.552 1.00 96.50 212 ILE A CA 1
ATOM 1653 C C . ILE A 1 212 ? 18.428 -4.123 -10.896 1.00 96.50 212 ILE A C 1
ATOM 1655 O O . ILE A 1 212 ? 17.908 -5.220 -11.070 1.00 96.50 212 ILE A O 1
ATOM 1659 N N . GLN A 1 213 ? 19.524 -3.962 -10.151 1.00 96.44 213 GLN A N 1
ATOM 1660 C CA . GLN A 1 213 ? 20.207 -5.064 -9.453 1.00 96.44 213 GLN A CA 1
ATOM 1661 C C . GLN A 1 213 ? 19.828 -5.175 -7.970 1.00 96.44 213 GLN A C 1
ATOM 1663 O O . GLN A 1 213 ? 20.078 -6.202 -7.348 1.00 96.44 213 GLN A O 1
ATOM 1668 N N . SER A 1 214 ? 19.235 -4.126 -7.397 1.00 97.69 214 SER A N 1
ATOM 1669 C CA . SER A 1 214 ? 18.873 -4.063 -5.982 1.00 97.69 214 SER A CA 1
ATOM 1670 C C . SER A 1 214 ? 17.569 -3.282 -5.770 1.00 97.69 214 SER A C 1
ATOM 1672 O O . SER A 1 214 ? 17.241 -2.397 -6.573 1.00 97.69 214 SER A O 1
ATOM 1674 N N . PRO A 1 215 ? 16.832 -3.554 -4.675 1.00 98.25 215 PRO A N 1
ATOM 1675 C CA . PRO A 1 215 ? 15.619 -2.812 -4.324 1.00 98.25 215 PRO A CA 1
ATOM 1676 C C . PRO A 1 215 ? 15.895 -1.330 -4.039 1.00 98.25 215 PRO A C 1
ATOM 1678 O O . PRO A 1 215 ? 15.009 -0.501 -4.222 1.00 98.25 215 PRO A O 1
ATOM 1681 N N . SER A 1 216 ? 17.127 -0.966 -3.665 1.00 98.06 216 SER A N 1
ATOM 1682 C CA . SER A 1 216 ? 17.525 0.417 -3.372 1.00 98.06 216 SER A CA 1
ATOM 1683 C C . SER A 1 216 ? 17.241 1.377 -4.527 1.00 98.06 216 SER A C 1
ATOM 1685 O O . SER A 1 216 ? 16.853 2.514 -4.291 1.00 98.06 216 SER A O 1
ATOM 1687 N N . ARG A 1 217 ? 17.367 0.923 -5.781 1.00 97.19 217 ARG A N 1
ATOM 1688 C CA . ARG A 1 217 ? 17.082 1.769 -6.950 1.00 97.19 217 ARG A CA 1
ATOM 1689 C C . ARG A 1 217 ? 15.587 2.069 -7.099 1.00 97.19 217 ARG A C 1
ATOM 1691 O O . ARG A 1 217 ? 15.227 3.189 -7.446 1.00 97.19 217 ARG A O 1
ATOM 1698 N N . ILE A 1 218 ? 14.729 1.088 -6.807 1.00 97.62 218 ILE A N 1
ATOM 1699 C CA . ILE A 1 218 ? 13.269 1.269 -6.784 1.00 97.62 218 ILE A CA 1
ATOM 1700 C C . ILE A 1 218 ? 12.882 2.191 -5.625 1.00 97.62 218 ILE A C 1
ATOM 1702 O O . ILE A 1 218 ? 12.091 3.109 -5.817 1.00 97.62 218 ILE A O 1
ATOM 1706 N N . LEU A 1 219 ? 13.490 1.994 -4.451 1.00 98.38 219 LEU A N 1
ATOM 1707 C CA . LEU A 1 219 ? 13.286 2.845 -3.279 1.00 98.38 219 LEU A CA 1
ATOM 1708 C C . LEU A 1 219 ? 13.613 4.313 -3.576 1.00 98.38 219 LEU A C 1
ATOM 1710 O O . LEU A 1 219 ? 12.793 5.183 -3.304 1.00 98.38 219 LEU A O 1
ATOM 1714 N N . SER A 1 220 ? 14.768 4.596 -4.186 1.00 97.88 220 SER A N 1
ATOM 1715 C CA . SER A 1 220 ? 15.137 5.968 -4.554 1.00 97.88 220 SER A CA 1
ATOM 1716 C C . SER A 1 220 ? 14.142 6.601 -5.530 1.00 97.88 220 SER A C 1
ATOM 1718 O O . SER A 1 220 ? 13.826 7.780 -5.391 1.00 97.88 220 SER A O 1
ATOM 1720 N N . ALA A 1 221 ? 13.612 5.833 -6.488 1.00 97.38 221 ALA A N 1
ATOM 1721 C CA . ALA A 1 221 ? 12.582 6.318 -7.408 1.00 97.38 221 ALA A CA 1
ATOM 1722 C C . ALA A 1 221 ? 11.257 6.625 -6.689 1.00 97.38 221 ALA A C 1
ATOM 1724 O O . ALA A 1 221 ? 10.663 7.675 -6.929 1.00 97.38 221 ALA A O 1
ATOM 1725 N N . LEU A 1 222 ? 10.823 5.753 -5.771 1.00 97.62 222 LEU A N 1
ATOM 1726 C CA . LEU A 1 222 ? 9.632 5.975 -4.943 1.00 97.62 222 LEU A CA 1
ATOM 1727 C C . LEU A 1 222 ? 9.776 7.237 -4.086 1.00 97.62 222 LEU A C 1
ATOM 1729 O O . LEU A 1 222 ? 8.917 8.114 -4.143 1.00 97.62 222 LEU A O 1
ATOM 1733 N N . GLN A 1 223 ? 10.896 7.375 -3.372 1.00 97.44 223 GLN A N 1
ATOM 1734 C CA . GLN A 1 223 ? 11.187 8.545 -2.539 1.00 97.44 223 GLN A CA 1
ATOM 1735 C C . GLN A 1 223 ? 11.244 9.835 -3.365 1.00 97.44 223 GLN A C 1
ATOM 1737 O O . GLN A 1 223 ? 10.742 10.873 -2.935 1.00 97.44 223 GLN A O 1
ATOM 1742 N N . HIS A 1 224 ? 11.814 9.778 -4.570 1.00 97.69 224 HIS A N 1
ATOM 1743 C CA . HIS A 1 224 ? 11.851 10.918 -5.480 1.00 97.69 224 HIS A CA 1
ATOM 1744 C C . HIS A 1 224 ? 10.442 11.348 -5.919 1.00 97.69 224 HIS A C 1
ATOM 1746 O O . HIS A 1 224 ? 10.103 12.528 -5.822 1.00 97.69 224 HIS A O 1
ATOM 1752 N N . VAL A 1 225 ? 9.583 10.407 -6.329 1.00 97.19 225 VAL A N 1
ATOM 1753 C CA . VAL A 1 225 ? 8.178 10.703 -6.671 1.00 97.19 225 VAL A CA 1
ATOM 1754 C C . VAL A 1 225 ? 7.408 11.228 -5.459 1.00 97.19 225 VAL A C 1
ATOM 1756 O O . VAL A 1 225 ? 6.628 12.174 -5.584 1.00 97.19 225 VAL A O 1
ATOM 1759 N N . HIS A 1 226 ? 7.654 10.676 -4.271 1.00 95.06 226 HIS A N 1
ATOM 1760 C CA . HIS A 1 226 ? 7.054 11.154 -3.026 1.00 95.06 226 HIS A CA 1
ATOM 1761 C C . HIS A 1 226 ? 7.393 12.632 -2.784 1.00 95.06 226 HIS A C 1
ATOM 1763 O O . HIS A 1 226 ? 6.498 13.450 -2.575 1.00 95.06 226 HIS A O 1
ATOM 1769 N N . GLN A 1 227 ? 8.670 13.007 -2.900 1.00 96.50 227 GLN A N 1
ATOM 1770 C CA . GLN A 1 227 ? 9.110 14.396 -2.738 1.00 96.50 227 GLN A CA 1
ATOM 1771 C C . GLN A 1 227 ? 8.465 15.324 -3.777 1.00 96.50 227 GLN A C 1
ATOM 1773 O O . GLN A 1 227 ? 7.987 16.404 -3.421 1.00 96.50 227 GLN A O 1
ATOM 1778 N N . GLN A 1 228 ? 8.376 14.890 -5.038 1.00 96.75 228 GLN A N 1
ATOM 1779 C CA . GLN A 1 228 ? 7.745 15.666 -6.112 1.00 96.75 228 GLN A CA 1
ATOM 1780 C C . GLN A 1 228 ? 6.235 15.867 -5.915 1.00 96.75 228 GLN A C 1
ATOM 1782 O O . GLN A 1 228 ? 5.690 16.894 -6.316 1.00 96.75 228 GLN A O 1
ATOM 1787 N N . THR A 1 229 ? 5.557 14.912 -5.281 1.00 94.25 229 THR A N 1
ATOM 1788 C CA . THR A 1 229 ? 4.092 14.908 -5.107 1.00 94.25 229 THR A CA 1
ATOM 1789 C C . THR A 1 229 ? 3.635 15.490 -3.769 1.00 94.25 229 THR A C 1
ATOM 1791 O O . THR A 1 229 ? 2.441 15.532 -3.487 1.00 94.25 229 THR A O 1
ATOM 1794 N N . SER A 1 230 ? 4.551 16.050 -2.972 1.00 91.19 230 SER A N 1
ATOM 1795 C CA . SER A 1 230 ? 4.244 16.684 -1.678 1.00 91.19 230 SER A CA 1
ATOM 1796 C C . SER A 1 230 ? 3.155 17.768 -1.762 1.00 91.19 230 SER A C 1
ATOM 1798 O O . SER A 1 230 ? 2.405 17.969 -0.809 1.00 91.19 230 SER A O 1
ATOM 1800 N N . ALA A 1 231 ? 3.057 18.471 -2.898 1.00 93.56 231 ALA A N 1
ATOM 1801 C CA . ALA A 1 231 ? 2.062 19.523 -3.129 1.00 93.56 231 ALA A CA 1
ATOM 1802 C C . ALA A 1 231 ? 0.713 18.998 -3.659 1.00 93.56 231 ALA A C 1
ATOM 1804 O O . ALA A 1 231 ? -0.305 19.675 -3.527 1.00 93.56 231 ALA A O 1
ATOM 1805 N N . SER A 1 232 ? 0.697 17.810 -4.267 1.00 93.62 232 SER A N 1
ATOM 1806 C CA . SER A 1 232 ? -0.495 17.187 -4.846 1.00 93.62 232 SER A CA 1
ATOM 1807 C C . SER A 1 232 ? -0.427 15.678 -4.598 1.00 93.62 232 SER A C 1
ATOM 1809 O O . SER A 1 232 ? 0.227 14.964 -5.363 1.00 93.62 232 SER A O 1
ATOM 1811 N N . PRO A 1 233 ? -1.033 15.188 -3.499 1.00 89.25 233 PRO A N 1
ATOM 1812 C CA . PRO A 1 233 ? -0.899 13.795 -3.104 1.00 89.25 233 PRO A CA 1
ATOM 1813 C C . PRO A 1 233 ? -1.553 12.890 -4.150 1.00 89.25 233 PRO A C 1
ATOM 1815 O O . PRO A 1 233 ? -2.767 12.922 -4.351 1.00 89.25 233 PRO A O 1
ATOM 1818 N N . LEU A 1 234 ? -0.729 12.082 -4.811 1.00 93.12 234 LEU A N 1
ATOM 1819 C CA . LEU A 1 234 ? -1.173 11.034 -5.723 1.00 93.12 234 LEU A CA 1
ATOM 1820 C C . LEU A 1 234 ? -1.599 9.783 -4.951 1.00 93.12 234 LEU A C 1
ATOM 1822 O O . LEU A 1 234 ? -1.120 9.532 -3.838 1.00 93.12 234 LEU A O 1
ATOM 1826 N N . SER A 1 235 ? -2.454 8.969 -5.578 1.00 92.88 235 SER A N 1
ATOM 1827 C CA . SER A 1 235 ? -2.790 7.649 -5.047 1.00 92.88 235 SER A CA 1
ATOM 1828 C C . SER A 1 235 ? -1.539 6.767 -4.967 1.00 92.88 235 SER A C 1
ATOM 1830 O O . SER A 1 235 ? -0.594 6.935 -5.740 1.00 92.88 235 SER A O 1
ATOM 1832 N N . PHE A 1 236 ? -1.521 5.817 -4.032 1.00 93.62 236 PHE A N 1
ATOM 1833 C CA . PHE A 1 236 ? -0.402 4.889 -3.871 1.00 93.62 236 PHE A CA 1
ATOM 1834 C C . PHE A 1 236 ? -0.043 4.173 -5.185 1.00 93.62 236 PHE A C 1
ATOM 1836 O O . PHE A 1 236 ? 1.123 4.133 -5.576 1.00 93.62 236 PHE A O 1
ATOM 1843 N N . GLU A 1 237 ? -1.047 3.649 -5.889 1.00 94.19 237 GLU A N 1
ATOM 1844 C CA . GLU A 1 237 ? -0.905 2.996 -7.190 1.00 94.19 237 GLU A CA 1
ATOM 1845 C C . GLU A 1 237 ? -0.270 3.911 -8.246 1.00 94.19 237 GLU A C 1
ATOM 1847 O O . GLU A 1 237 ? 0.641 3.482 -8.963 1.00 94.19 237 GLU A O 1
ATOM 1852 N N . ASP A 1 238 ? -0.711 5.169 -8.319 1.00 94.50 238 ASP A N 1
ATOM 1853 C CA . ASP A 1 238 ? -0.182 6.139 -9.283 1.00 94.50 238 ASP A CA 1
ATOM 1854 C C . ASP A 1 238 ? 1.268 6.498 -8.962 1.00 94.50 238 ASP A C 1
ATOM 1856 O O . ASP A 1 238 ? 2.097 6.556 -9.870 1.00 94.50 238 ASP A O 1
ATOM 1860 N N . ARG A 1 239 ? 1.617 6.662 -7.676 1.00 95.12 239 ARG A N 1
ATOM 1861 C CA . ARG A 1 239 ? 3.006 6.927 -7.264 1.00 95.12 239 ARG A CA 1
ATOM 1862 C C . ARG A 1 239 ? 3.931 5.772 -7.606 1.00 95.12 239 ARG A C 1
ATOM 1864 O O . ARG A 1 239 ? 5.034 6.003 -8.093 1.00 95.12 239 ARG A O 1
ATOM 1871 N N . VAL A 1 240 ? 3.488 4.535 -7.376 1.00 95.94 240 VAL A N 1
ATOM 1872 C CA . VAL A 1 240 ? 4.261 3.345 -7.754 1.00 95.94 240 VAL A CA 1
ATOM 1873 C C . VAL A 1 240 ? 4.439 3.284 -9.269 1.00 95.94 240 VAL A C 1
ATOM 1875 O O . VAL A 1 240 ? 5.552 3.054 -9.739 1.00 95.94 240 VAL A O 1
ATOM 1878 N N . THR A 1 241 ? 3.375 3.529 -10.033 1.00 95.00 241 THR A N 1
ATOM 1879 C CA . THR A 1 241 ? 3.427 3.531 -11.503 1.00 95.00 241 THR A CA 1
ATOM 1880 C C . THR A 1 241 ? 4.400 4.594 -12.009 1.00 95.00 241 THR A C 1
ATOM 1882 O O . THR A 1 241 ? 5.337 4.273 -12.737 1.00 95.00 241 THR A O 1
ATOM 1885 N N . GLN A 1 242 ? 4.270 5.828 -11.521 1.00 95.19 242 GLN A N 1
ATOM 1886 C CA . GLN A 1 242 ? 5.166 6.928 -11.861 1.00 95.19 242 GLN A CA 1
ATOM 1887 C C . GLN A 1 242 ? 6.619 6.625 -11.468 1.00 95.19 242 GLN A C 1
ATOM 1889 O O . GLN A 1 242 ? 7.533 6.898 -12.242 1.00 95.19 242 GLN A O 1
ATOM 1894 N N . ALA A 1 243 ? 6.859 6.019 -10.302 1.00 96.00 243 ALA A N 1
ATOM 1895 C CA . ALA A 1 243 ? 8.205 5.630 -9.889 1.00 96.00 243 ALA A CA 1
ATOM 1896 C C . ALA A 1 243 ? 8.809 4.586 -10.842 1.00 96.00 243 ALA A C 1
ATOM 1898 O O . ALA A 1 243 ? 9.959 4.728 -11.258 1.00 96.00 243 ALA A O 1
ATOM 1899 N N . LEU A 1 244 ? 8.040 3.579 -11.261 1.00 94.94 244 LEU A N 1
ATOM 1900 C CA . LEU A 1 244 ? 8.501 2.592 -12.244 1.00 94.94 244 LEU A CA 1
ATOM 1901 C C . LEU A 1 244 ? 8.747 3.209 -13.629 1.00 94.94 244 LEU A C 1
ATOM 1903 O O . LEU A 1 244 ? 9.681 2.791 -14.318 1.00 94.94 244 LEU A O 1
ATOM 1907 N N . ASP A 1 245 ? 7.980 4.230 -14.007 1.00 93.12 245 ASP A N 1
ATOM 1908 C CA . ASP A 1 245 ? 8.198 4.986 -15.242 1.00 93.12 245 ASP A CA 1
ATOM 1909 C C . ASP A 1 245 ? 9.485 5.822 -15.187 1.00 93.12 245 ASP A C 1
ATOM 1911 O O . ASP A 1 245 ? 10.223 5.874 -16.173 1.00 93.12 245 ASP A O 1
ATOM 1915 N N . THR A 1 246 ? 9.831 6.405 -14.029 1.00 93.94 246 THR A N 1
ATOM 1916 C CA . THR A 1 246 ? 11.116 7.120 -13.857 1.00 93.94 246 THR A CA 1
ATOM 1917 C C . THR A 1 246 ? 12.335 6.202 -13.955 1.00 93.94 246 THR A C 1
ATOM 1919 O O . THR A 1 246 ? 13.422 6.656 -14.306 1.00 93.94 246 THR A O 1
ATOM 1922 N N . LEU A 1 247 ? 12.158 4.898 -13.715 1.00 93.25 247 LEU A N 1
ATOM 1923 C CA . LEU A 1 247 ? 13.184 3.876 -13.958 1.00 93.25 247 LEU A CA 1
ATOM 1924 C C . LEU A 1 247 ? 13.306 3.497 -15.444 1.00 93.25 247 LEU A C 1
ATOM 1926 O O . LEU A 1 247 ? 14.012 2.540 -15.771 1.00 93.25 247 LEU A O 1
ATOM 1930 N N . GLY A 1 248 ? 12.608 4.219 -16.328 1.00 84.19 248 GLY A N 1
ATOM 1931 C CA . GLY A 1 248 ? 12.649 4.113 -17.780 1.00 84.19 248 GLY A CA 1
ATOM 1932 C C . GLY A 1 248 ? 14.059 4.077 -18.380 1.00 84.19 248 GLY A C 1
ATOM 1933 O O . GLY A 1 248 ? 15.048 4.358 -17.702 1.00 84.19 248 GLY A O 1
ATOM 1934 N N . PRO A 1 249 ? 14.182 3.695 -19.665 1.00 72.06 249 PRO A N 1
ATOM 1935 C CA . PRO A 1 249 ? 15.487 3.572 -20.289 1.00 72.06 249 PRO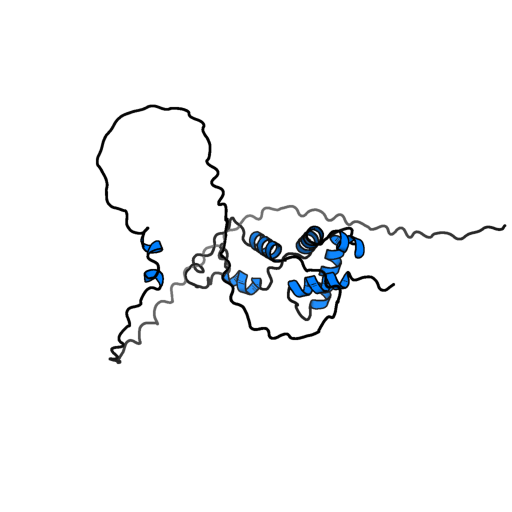 A CA 1
ATOM 1936 C C . PRO A 1 249 ? 16.107 4.966 -20.321 1.00 72.06 249 PRO A C 1
ATOM 1938 O O . PRO A 1 249 ? 15.476 5.909 -20.802 1.00 72.06 249 PRO A O 1
ATOM 1941 N N . THR A 1 250 ? 17.318 5.100 -19.785 1.00 65.69 250 THR A N 1
ATOM 1942 C CA . THR A 1 250 ? 18.080 6.338 -19.907 1.00 65.69 250 THR A CA 1
ATOM 1943 C C . THR A 1 250 ? 18.156 6.667 -21.398 1.00 65.69 250 THR A C 1
ATOM 1945 O O . THR A 1 250 ? 18.571 5.789 -22.161 1.00 65.69 250 THR A O 1
ATOM 1948 N N . PRO A 1 251 ? 17.704 7.853 -21.842 1.00 66.44 251 PRO A N 1
ATOM 1949 C CA . PRO A 1 251 ? 17.826 8.228 -23.242 1.00 66.44 251 PRO A CA 1
ATOM 1950 C C . PRO A 1 251 ? 19.315 8.184 -23.598 1.00 66.44 251 PRO A C 1
ATOM 1952 O O . PRO A 1 251 ? 20.119 8.882 -22.981 1.00 66.44 251 PRO A O 1
ATOM 1955 N N . THR A 1 252 ? 19.665 7.272 -24.504 1.00 52.25 252 THR A N 1
ATOM 1956 C CA . THR A 1 252 ? 21.016 7.101 -25.055 1.00 52.25 252 THR A CA 1
ATOM 1957 C C . THR A 1 252 ? 21.391 8.262 -25.949 1.00 52.25 252 THR A C 1
ATOM 1959 O O . THR A 1 252 ? 20.507 8.661 -26.743 1.00 52.25 252 THR A O 1
#

Foldseek 3Di:
DDDDDDDDDDDPPDDDDPPDDDDDDDDDDDDDDDDDDDDPDDDDDDDDDDDDDDPDPPVPPPDDDPCVVPVVVVVPPDDPDDDDDDDDDDDDDDDDDDDDDPPDPPPPPPDDDDDDDDDDPDDDDPPPPPVQFPDFDCVVVLVVLVVVVQDPPAAADPQCPPPNGDDPDPPDRHDYVVVCVVCVLPSHRDLLSVLVCCVVRGDPVLCVVLVNPDSVLLSVLLVVLVVVCVVPDDRPVVSSSNSVVVSDDDDD

pLDDT: mean 72.51, std 19.29, range [42.28, 98.38]

Secondary structure (DSSP, 8-state):
-------------------------------PPPPPP----------------------------GGGG-TTTGGGS-----PPP-------------------------------------------------PPP-HHHHHHHHHHHS-TTSPBPTTTTTT------TT-SSB-HHHHHHHHTT-PPPHHHHHHHHHHHS-HHHHHHTT--SHHHHHHHHHHHHHHTTTS---HHHHHHHHHHHTSPP--

Organism: NCBI:txid231916